Protein AF-A0AAJ0D6N4-F1 (afdb_monomer)

Radius of gyration: 21.71 Å; Cα contacts (8 Å, |Δi|>4): 325; chains: 1; bounding box: 49×40×76 Å

Solvent-accessible surface area (backbone atoms only — not comparable to full-atom values): 13843 Å² total; per-residue (Å²): 89,48,35,41,27,55,21,57,70,69,53,48,37,66,24,49,38,52,45,42,45,74,74,64,38,46,61,51,39,39,56,68,50,37,75,81,42,53,68,54,30,57,56,50,47,47,53,48,31,16,73,76,66,70,51,69,75,86,50,62,67,65,46,40,78,76,43,53,79,18,29,25,42,24,16,47,69,57,35,85,40,38,71,57,51,55,62,66,36,72,85,29,38,33,43,40,37,59,62,64,65,68,68,34,46,57,53,43,47,59,46,43,60,62,79,66,32,84,62,54,65,56,52,19,67,69,23,53,88,51,49,22,35,54,49,49,44,53,52,50,48,49,29,70,59,27,60,14,85,90,33,66,69,46,24,54,75,30,37,66,62,34,50,58,52,49,56,54,48,54,58,73,70,44,59,70,95,40,51,40,85,38,47,87,86,64,45,51,61,65,54,20,61,75,72,74,47,80,76,69,99,60,81,68,65,82,57,63,65,65,64,53,47,56,53,48,54,52,51,52,49,52,51,35,53,53,51,41,53,52,51,52,52,48,46,40,62,71,48,46,51,55,51,53,52,52,51,51,59,59,62,76,73,110

Mean predicted aligned error: 4.55 Å

InterPro domains:
  IPR027417 P-loop containing nucleoside triphosphate hydrolase [G3DSA:3.40.50.300] (1-240)
  IPR027417 P-loop containing nucleoside triphosphate hydrolase [SSF52540] (3-213)
  IPR040632 Sulfotransferase, S. mansonii-type [PF17784] (2-211)

Foldseek 3Di:
DAAEALAEPQLPQVLVLVLVVLLVWPPAAELCVCQVPVVLLVLLVQVLCVPPVVRDHDDLVSCCVNPVRGSYYTYPPRSVCLLVCCVSCVNHFYEYRDDDLVVSLVLVLLLLCLLLPPVQVVLCVLQVPHSVSSNVRSQSSLCSQQVCVSPSVSSSVRVSVSNVVSVVVNVVSHDPLRYDHDYLVVWQPSVCVSSVTDRDPDGSDDDPSRVVSVVVSVVSSVVSVVVSVVVVVVCCVPPVVVVVVVVVVVVVVD

Sequence (254 aa):
MEVICPGYSRTGTLTMQKALEILGYPNVYHFSSIYDNVRDADIWLDLIAAKFEGRGTLTESSFDALLGHCGAVTDMPCLSFAPELISYYPDAKVVLVERDVDKWYQSWSAFLDNAMSPGLPILAKLEPYYLGRIAAVGTKGTDLLVGSGKSVAAAKARSREAYLKHYALVRSVTPKERLLEFSLADGWGPLCEFLGKPVPDVPFPHENDTARNTKSFEELGKMAVKRILTRAAYAVAVIGIPTVAFYMTRHMRR

Secondary structure (DSSP, 8-state):
--EEE-PPTTSSHHHHHHHHHHTT-SS-B-TTHHHH-TTHHHHHHHHHHHHHHS-S---HHHHHHHHTT-SEEESTTGGGGHHHHHHH-TT-EEEEE---HHHHHHHHHHHHHHHT-THHHHHHHHSTTTHHHHHHHHHHHHHHHH--TT-HHHHHHHHHHHHHHHHHHHHHHS-GGGEEEE-GGG-HHHHHHHHT-PPPSSPPP---HHHHHHHHHHHHHHHHHHHHHHHHHHHIIIIIHHHHHHHHHHHTT-

pLDDT: mean 93.71, std 5.54, range [56.41, 98.88]

Nearest PDB structures (foldseek):
  6b52-assembly1_A  TM=7.796E-01  e=5.193E-12  Schistosoma haematobium
  6b4y-assembly1_A  TM=7.693E-01  e=1.667E-11  Schistosoma mansoni
  5byk-assembly1_A  TM=7.762E-01  e=2.260E-11  Schistosoma mansoni
  8e5q-assembly1_A  TM=7.810E-01  e=3.948E-11  Schistosoma mansoni
  5tiz-assembly1_A  TM=7.084E-01  e=1.294E-11  Schistosoma japonicum

Organism: NCBI:txid702011

Structure (mmCIF, N/CA/C/O backbone):
data_AF-A0AAJ0D6N4-F1
#
_entry.id   AF-A0AAJ0D6N4-F1
#
loop_
_atom_site.group_PDB
_atom_site.id
_atom_site.type_symbol
_atom_site.label_atom_id
_atom_site.label_alt_id
_atom_site.label_comp_id
_atom_site.label_asym_id
_atom_site.label_entity_id
_atom_site.label_seq_id
_atom_site.pdbx_PDB_ins_code
_atom_site.Cartn_x
_atom_site.Cartn_y
_atom_site.Cartn_z
_atom_site.occupancy
_atom_site.B_iso_or_equiv
_atom_site.auth_seq_id
_atom_site.auth_comp_id
_atom_site.auth_asym_id
_atom_site.auth_atom_id
_atom_site.pdbx_PDB_model_num
ATOM 1 N N . MET A 1 1 ? -16.150 3.702 -2.343 1.00 95.38 1 MET A N 1
ATOM 2 C CA . MET A 1 1 ? -15.252 3.246 -1.261 1.00 95.38 1 MET A CA 1
ATOM 3 C C . MET A 1 1 ? -16.037 3.122 0.036 1.00 95.38 1 MET A C 1
ATOM 5 O O . MET A 1 1 ? -16.719 4.072 0.390 1.00 95.38 1 MET A O 1
ATOM 9 N N . GLU A 1 2 ? -15.936 1.998 0.742 1.00 98.19 2 GLU A N 1
ATOM 10 C CA . GLU A 1 2 ? -16.605 1.760 2.034 1.00 98.19 2 GLU A CA 1
ATOM 11 C C . GLU A 1 2 ? -15.609 1.575 3.189 1.00 98.19 2 GLU A C 1
ATOM 13 O O . GLU A 1 2 ? -15.910 1.940 4.325 1.00 98.19 2 GLU A O 1
ATOM 18 N N . VAL A 1 3 ? -14.421 1.015 2.919 1.00 98.75 3 VAL A N 1
ATOM 19 C CA . VAL A 1 3 ? -13.398 0.758 3.946 1.00 98.75 3 VAL A CA 1
ATOM 20 C C . VAL A 1 3 ? -12.021 1.229 3.493 1.00 98.75 3 VAL A C 1
ATOM 22 O O . VAL A 1 3 ? -11.541 0.880 2.417 1.00 98.75 3 VAL A O 1
ATOM 25 N N . ILE A 1 4 ? -11.345 1.990 4.346 1.00 98.81 4 ILE A N 1
ATOM 26 C CA . ILE A 1 4 ? -9.959 2.412 4.147 1.00 98.81 4 ILE A CA 1
ATOM 27 C C . ILE A 1 4 ? -9.110 1.714 5.207 1.00 98.81 4 ILE A C 1
ATOM 29 O O . ILE A 1 4 ? -9.326 1.894 6.404 1.00 98.81 4 ILE A O 1
ATOM 33 N N . CYS A 1 5 ? -8.115 0.937 4.784 1.00 98.50 5 CYS A N 1
ATOM 34 C CA . CYS A 1 5 ? -7.138 0.322 5.679 1.00 98.50 5 CYS A CA 1
ATOM 35 C C . CYS A 1 5 ? -5.763 0.965 5.479 1.00 98.50 5 CYS A C 1
ATOM 37 O O . CYS A 1 5 ? -4.919 0.405 4.774 1.00 98.50 5 CYS A O 1
ATOM 39 N N . PRO A 1 6 ? -5.492 2.129 6.098 1.00 97.88 6 PRO A N 1
ATOM 40 C CA . PRO A 1 6 ? -4.244 2.854 5.907 1.00 97.88 6 PRO A CA 1
ATOM 41 C C . PRO A 1 6 ? -3.127 2.304 6.810 1.00 97.88 6 PRO A C 1
ATOM 43 O O . PRO A 1 6 ? -2.227 3.045 7.190 1.00 97.88 6 PRO A O 1
ATOM 46 N N . GLY A 1 7 ? -3.182 1.023 7.191 1.00 96.94 7 GLY A N 1
ATOM 47 C CA . GLY A 1 7 ? -2.083 0.360 7.889 1.00 96.94 7 GLY A CA 1
ATOM 48 C C . GLY A 1 7 ? -0.825 0.358 7.022 1.00 96.94 7 GLY A C 1
ATOM 49 O O . GLY A 1 7 ? -0.896 0.283 5.793 1.00 96.94 7 GLY A O 1
ATOM 50 N N . TYR A 1 8 ? 0.336 0.471 7.661 1.00 95.81 8 TYR A N 1
ATOM 51 C CA . TYR A 1 8 ? 1.606 0.481 6.939 1.00 95.81 8 TYR A CA 1
ATOM 52 C C . TYR A 1 8 ? 1.820 -0.847 6.199 1.00 95.81 8 TYR A C 1
ATOM 54 O O . TYR A 1 8 ? 1.441 -1.910 6.693 1.00 95.81 8 TYR A O 1
ATOM 62 N N . SER A 1 9 ? 2.511 -0.831 5.058 1.00 93.94 9 SER A N 1
ATOM 63 C CA . SER A 1 9 ? 2.983 -2.072 4.438 1.00 93.94 9 SER A CA 1
ATOM 64 C C . SER A 1 9 ? 3.681 -2.955 5.477 1.00 93.94 9 SER A C 1
ATOM 66 O O . SER A 1 9 ? 4.440 -2.461 6.317 1.00 93.94 9 SER A O 1
ATOM 68 N N . ARG A 1 10 ? 3.479 -4.275 5.395 1.00 94.38 10 ARG A N 1
ATOM 69 C CA . ARG A 1 10 ? 4.045 -5.274 6.332 1.00 94.38 10 ARG A CA 1
ATOM 70 C C . ARG A 1 10 ? 3.404 -5.307 7.725 1.00 94.38 10 ARG A C 1
ATOM 72 O O . ARG A 1 10 ? 3.955 -5.944 8.625 1.00 94.38 10 ARG A O 1
ATOM 79 N N . THR A 1 11 ? 2.227 -4.706 7.907 1.00 95.50 11 THR A N 1
ATOM 80 C CA . THR A 1 11 ? 1.345 -4.994 9.057 1.00 95.50 11 THR A CA 1
ATOM 81 C C . THR A 1 11 ? 0.285 -6.062 8.756 1.00 95.50 11 THR A C 1
ATOM 83 O O . THR A 1 11 ? -0.597 -6.299 9.572 1.00 95.50 11 THR A O 1
ATOM 86 N N . GLY A 1 12 ? 0.429 -6.768 7.624 1.00 95.19 12 GLY A N 1
ATOM 87 C CA . GLY A 1 12 ? -0.468 -7.821 7.135 1.00 95.19 12 GLY A CA 1
ATOM 88 C C . GLY A 1 12 ? -1.604 -7.282 6.268 1.00 95.19 12 GLY A C 1
ATOM 89 O O . GLY A 1 12 ? -2.765 -7.665 6.401 1.00 95.19 12 GLY A O 1
ATOM 90 N N . THR A 1 13 ? -1.244 -6.398 5.341 1.00 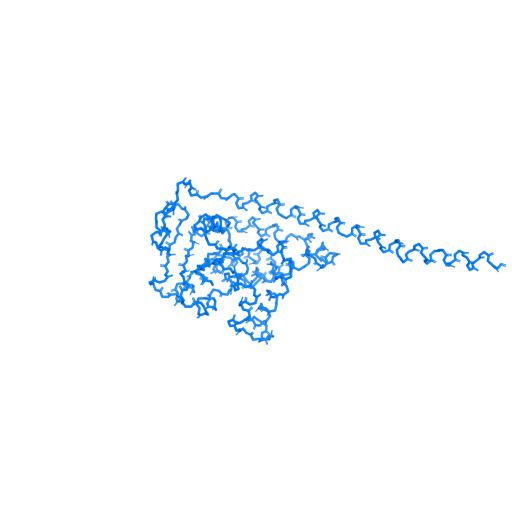96.19 13 THR A N 1
ATOM 91 C CA . THR A 1 13 ? -2.156 -5.767 4.381 1.00 96.19 13 THR A CA 1
ATOM 92 C C . THR A 1 13 ? -2.811 -6.780 3.444 1.00 96.19 13 THR A C 1
ATOM 94 O O . THR A 1 13 ? -3.993 -6.639 3.154 1.00 96.19 13 THR A O 1
ATOM 97 N N . LEU A 1 14 ? -2.108 -7.847 3.045 1.00 95.50 14 LEU A N 1
ATOM 98 C CA . LEU A 1 14 ? -2.690 -8.943 2.255 1.00 95.50 14 LEU A CA 1
ATOM 99 C C . LEU A 1 14 ? -3.701 -9.760 3.062 1.00 95.50 14 LEU A C 1
ATOM 101 O O . LEU A 1 14 ? -4.726 -10.178 2.530 1.00 95.50 14 LEU A O 1
ATOM 105 N N . THR A 1 15 ? -3.431 -9.967 4.355 1.00 97.19 15 THR A N 1
ATOM 106 C CA . THR A 1 15 ? -4.396 -10.610 5.256 1.00 97.19 15 THR A CA 1
ATOM 107 C C . THR A 1 15 ? -5.671 -9.772 5.342 1.00 97.19 15 THR A C 1
ATOM 109 O O . THR A 1 15 ? -6.765 -10.314 5.207 1.00 97.19 15 THR A O 1
ATOM 112 N N . MET A 1 16 ? -5.542 -8.448 5.477 1.00 98.12 16 MET A N 1
ATOM 113 C CA . MET A 1 16 ? -6.697 -7.546 5.457 1.00 98.12 16 MET A CA 1
ATOM 114 C C . MET A 1 16 ? -7.408 -7.506 4.113 1.00 98.12 16 MET A C 1
ATOM 116 O O . MET A 1 16 ? -8.636 -7.528 4.096 1.00 98.12 16 MET A O 1
ATOM 120 N N . GLN A 1 17 ? -6.666 -7.497 3.002 1.00 97.94 17 GLN A N 1
ATOM 121 C CA . GLN A 1 17 ? -7.253 -7.598 1.668 1.00 97.94 17 GLN A CA 1
ATOM 122 C C . GLN A 1 17 ? -8.153 -8.833 1.606 1.00 97.94 17 GLN A C 1
ATOM 124 O O . GLN A 1 17 ? -9.335 -8.730 1.279 1.00 97.94 17 GLN A O 1
ATOM 129 N N . LYS A 1 18 ? -7.622 -9.986 2.030 1.00 98.19 18 LYS A N 1
ATOM 130 C CA . LYS A 1 18 ? -8.366 -11.241 2.018 1.00 98.19 18 LYS A CA 1
ATOM 131 C C . LYS A 1 18 ? -9.566 -11.233 2.963 1.00 98.19 18 LYS A C 1
ATOM 133 O O . LYS A 1 18 ? -10.620 -11.758 2.614 1.00 98.19 18 LYS A O 1
ATOM 138 N N . ALA A 1 19 ? -9.419 -10.646 4.148 1.00 98.56 19 ALA A N 1
ATOM 139 C CA . ALA A 1 19 ? -10.503 -10.553 5.118 1.00 98.56 19 ALA A CA 1
ATOM 140 C C . ALA A 1 19 ? -11.677 -9.739 4.557 1.00 98.56 19 ALA A C 1
ATOM 142 O O . ALA A 1 19 ? -12.825 -10.167 4.639 1.00 98.56 19 ALA A O 1
ATOM 143 N N . LEU A 1 20 ? -11.392 -8.602 3.922 1.00 98.69 20 LEU A N 1
ATOM 144 C CA . LEU A 1 20 ? -12.409 -7.737 3.325 1.00 98.69 20 LEU A CA 1
ATOM 145 C C . LEU A 1 20 ? -13.075 -8.379 2.099 1.00 98.69 20 LEU A C 1
ATOM 147 O O . LEU A 1 20 ? -14.288 -8.258 1.939 1.00 98.69 20 LEU A O 1
ATOM 151 N N . GLU A 1 21 ? -12.328 -9.127 1.283 1.00 98.50 21 GLU A N 1
ATOM 152 C CA . GLU A 1 21 ? -12.910 -9.944 0.208 1.00 98.50 21 GLU A CA 1
ATOM 153 C C . GLU A 1 21 ? -13.910 -10.974 0.758 1.00 98.50 21 GLU A C 1
ATOM 155 O O . GLU A 1 21 ? -15.002 -11.125 0.214 1.00 98.50 21 GLU A O 1
ATOM 160 N N . ILE A 1 22 ? -13.567 -11.664 1.854 1.00 98.69 22 ILE A N 1
ATOM 161 C CA . ILE A 1 22 ? -14.456 -12.641 2.511 1.00 98.69 22 ILE A CA 1
ATOM 162 C C . ILE A 1 22 ? -15.723 -11.960 3.052 1.00 98.69 22 ILE A C 1
ATOM 164 O O . ILE A 1 22 ? -16.808 -12.530 2.958 1.00 98.69 22 ILE A O 1
ATOM 168 N N . LEU A 1 23 ? -15.616 -10.728 3.560 1.00 98.62 23 LEU A N 1
ATOM 169 C CA . LEU A 1 23 ? -16.765 -9.918 3.998 1.00 98.62 23 LEU A CA 1
ATOM 170 C C . LEU A 1 23 ? -17.600 -9.343 2.836 1.00 98.62 23 LEU A C 1
ATOM 172 O O . LEU A 1 23 ? -18.582 -8.627 3.067 1.00 98.62 23 LEU A O 1
ATOM 176 N N . GLY A 1 24 ? -17.230 -9.662 1.593 1.00 98.19 24 GLY A N 1
ATOM 177 C CA . GLY A 1 24 ? -17.981 -9.324 0.390 1.00 98.19 24 GLY A CA 1
ATOM 178 C C . GLY A 1 24 ? -17.736 -7.911 -0.131 1.00 98.19 24 GLY A C 1
ATOM 179 O O . GLY A 1 24 ? -18.554 -7.419 -0.907 1.00 98.19 24 GLY A O 1
ATOM 180 N N . TYR A 1 25 ? -16.652 -7.242 0.276 1.00 98.38 25 TYR A N 1
ATOM 181 C CA . TYR A 1 25 ? -16.284 -5.962 -0.331 1.00 98.38 25 TYR A CA 1
ATOM 182 C C . TYR A 1 25 ? -15.774 -6.188 -1.763 1.00 98.38 25 TYR A C 1
ATOM 184 O O . TYR A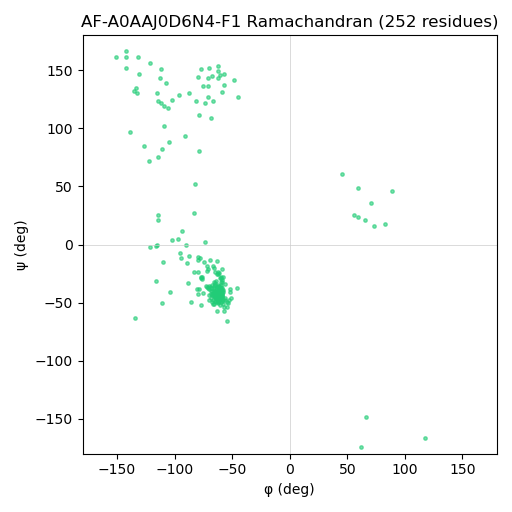 1 25 ? -14.864 -6.998 -1.967 1.00 98.38 25 TYR A O 1
ATOM 192 N N . PRO A 1 26 ? -16.329 -5.492 -2.771 1.00 96.62 26 PRO A N 1
ATOM 193 C CA . PRO A 1 26 ? -15.894 -5.658 -4.151 1.00 96.62 26 PRO A CA 1
ATOM 194 C C . PRO A 1 26 ? -14.500 -5.059 -4.357 1.00 96.62 26 PRO A C 1
ATOM 196 O O . PRO A 1 26 ? -14.196 -4.001 -3.812 1.00 96.62 26 PRO A O 1
ATOM 199 N N . ASN A 1 27 ? -13.678 -5.702 -5.190 1.00 96.06 27 ASN A N 1
ATOM 200 C CA . ASN A 1 27 ? -12.401 -5.171 -5.687 1.00 96.06 27 ASN A CA 1
ATOM 201 C C . ASN A 1 27 ? -11.532 -4.528 -4.587 1.00 96.06 27 ASN A C 1
ATOM 203 O O . ASN A 1 27 ? -11.246 -3.334 -4.634 1.00 96.06 27 ASN A O 1
ATOM 207 N N . VAL A 1 28 ? -11.145 -5.298 -3.565 1.00 98.06 28 VAL A N 1
ATOM 208 C CA . VAL A 1 28 ? -10.293 -4.772 -2.490 1.00 98.06 28 VAL A CA 1
ATOM 209 C C . VAL A 1 28 ? -8.902 -4.469 -3.042 1.00 98.06 28 VAL A C 1
ATOM 211 O O . VAL A 1 28 ? -8.128 -5.377 -3.361 1.00 98.06 28 VAL A O 1
ATOM 214 N N . TYR A 1 29 ? -8.588 -3.182 -3.164 1.00 98.38 29 TYR A N 1
ATOM 215 C CA . TYR A 1 29 ? -7.359 -2.715 -3.789 1.00 98.38 29 TYR A CA 1
ATOM 216 C C . TYR A 1 29 ? -6.159 -2.918 -2.853 1.00 98.38 29 TYR A C 1
ATOM 218 O O . TYR A 1 29 ? -6.221 -2.627 -1.654 1.00 98.38 29 TYR A O 1
ATOM 226 N N . HIS A 1 30 ? -5.053 -3.401 -3.407 1.00 97.44 30 HIS A N 1
ATOM 227 C CA . HIS A 1 30 ? -3.769 -3.616 -2.732 1.00 97.44 30 HIS A CA 1
ATOM 228 C C . HIS A 1 30 ? -2.634 -3.254 -3.705 1.00 97.44 30 HIS A C 1
ATOM 230 O O . HIS A 1 30 ? -2.864 -3.171 -4.913 1.00 97.44 30 HIS A O 1
ATOM 236 N N . PHE A 1 31 ? -1.386 -3.100 -3.245 1.00 95.81 31 PHE A N 1
ATOM 237 C CA . PHE A 1 31 ? -0.251 -2.828 -4.146 1.00 95.81 31 PHE A CA 1
ATOM 238 C C . PHE A 1 31 ? -0.164 -3.833 -5.307 1.00 95.81 31 PHE A C 1
ATOM 240 O O . PHE A 1 31 ? 0.136 -3.479 -6.447 1.00 95.81 31 PHE A O 1
ATOM 247 N N . SER A 1 32 ? -0.464 -5.101 -5.021 1.00 93.69 32 SER A N 1
ATOM 248 C CA . SER A 1 32 ? -0.452 -6.185 -6.005 1.00 93.69 32 SER A CA 1
ATOM 249 C C . SER A 1 32 ? -1.530 -6.065 -7.084 1.00 93.69 32 SER A C 1
ATOM 251 O O . SER A 1 32 ? -1.356 -6.669 -8.136 1.00 93.69 32 SER A O 1
ATOM 253 N N . SER A 1 33 ? -2.591 -5.273 -6.889 1.00 95.62 33 SER A N 1
ATOM 254 C CA . SER A 1 33 ? -3.610 -5.015 -7.922 1.00 95.62 33 SER A CA 1
ATOM 255 C C . SER A 1 33 ? -3.006 -4.365 -9.177 1.00 95.62 33 SER A C 1
ATOM 257 O O . SER A 1 33 ? -3.454 -4.622 -10.292 1.00 95.62 33 SER A O 1
ATOM 259 N N . ILE A 1 34 ? -1.903 -3.618 -9.023 1.00 96.25 34 ILE A N 1
ATOM 260 C CA . ILE A 1 34 ? -1.145 -3.025 -10.141 1.00 96.25 34 ILE A CA 1
ATOM 261 C C . ILE A 1 34 ? -0.577 -4.114 -11.070 1.00 96.25 34 ILE A C 1
ATOM 263 O O . ILE A 1 34 ? -0.320 -3.861 -12.246 1.00 96.25 34 ILE A O 1
ATOM 267 N N . TYR A 1 35 ? -0.351 -5.333 -10.572 1.00 94.00 35 TYR A N 1
ATOM 268 C CA . TYR A 1 35 ? 0.179 -6.423 -11.397 1.00 94.00 35 TYR A CA 1
ATOM 269 C C . TYR A 1 35 ? -0.867 -6.888 -12.418 1.00 94.00 35 TYR A C 1
ATOM 271 O O . TYR A 1 35 ? -0.524 -7.179 -13.563 1.00 94.00 35 TYR A O 1
ATOM 279 N N . ASP A 1 36 ? -2.141 -6.882 -12.028 1.00 92.19 36 ASP A N 1
ATOM 280 C CA . ASP A 1 36 ? -3.250 -7.281 -12.892 1.00 92.19 36 ASP A CA 1
ATOM 281 C C . ASP A 1 36 ? -3.620 -6.164 -13.877 1.00 92.19 36 ASP A C 1
ATOM 283 O O . ASP A 1 36 ? -3.859 -6.426 -15.059 1.00 92.19 36 ASP A O 1
ATOM 287 N N . ASN A 1 37 ? -3.583 -4.904 -13.428 1.00 94.50 37 ASN A N 1
ATOM 288 C CA . ASN A 1 37 ? -3.810 -3.736 -14.273 1.00 94.50 37 ASN A CA 1
ATOM 289 C C . ASN A 1 37 ? -2.670 -2.715 -14.164 1.00 94.50 37 ASN A C 1
ATOM 291 O O . ASN A 1 37 ? -2.745 -1.709 -13.463 1.00 94.50 37 ASN A O 1
ATOM 295 N N . VAL A 1 38 ? -1.609 -2.923 -14.944 1.00 95.38 38 VAL A N 1
ATOM 296 C CA . VAL A 1 38 ? -0.405 -2.076 -14.866 1.00 95.38 38 VAL A CA 1
ATOM 297 C C . VAL A 1 38 ? -0.628 -0.608 -15.238 1.00 95.38 38 VAL A C 1
ATOM 299 O O . VAL A 1 38 ? 0.229 0.227 -14.960 1.00 95.38 38 VAL A O 1
ATOM 302 N N . ARG A 1 39 ? -1.757 -0.266 -15.870 1.00 94.81 39 ARG A N 1
ATOM 303 C CA . ARG A 1 39 ? -2.104 1.131 -16.177 1.00 94.81 39 ARG A CA 1
ATOM 304 C C . ARG A 1 39 ? -2.473 1.925 -14.929 1.00 94.81 39 ARG A C 1
ATOM 306 O O . ARG A 1 39 ? -2.307 3.141 -14.939 1.00 94.81 39 ARG A O 1
ATOM 313 N N . ASP A 1 40 ? -2.855 1.251 -13.848 1.00 96.44 40 ASP A N 1
ATOM 314 C CA . ASP A 1 40 ? -3.050 1.883 -12.543 1.00 96.44 40 ASP A CA 1
ATOM 315 C C . ASP A 1 40 ? -1.765 2.557 -12.062 1.00 96.44 40 ASP A C 1
ATOM 317 O O . ASP A 1 40 ? -1.811 3.590 -11.400 1.00 96.44 40 ASP A O 1
ATOM 321 N N . ALA A 1 41 ? -0.601 2.024 -12.451 1.00 97.25 41 ALA A N 1
ATOM 322 C CA . ALA A 1 41 ? 0.676 2.645 -12.137 1.00 97.25 41 ALA A CA 1
ATOM 323 C C . ALA A 1 41 ? 0.811 4.046 -12.743 1.00 97.25 41 ALA A C 1
ATOM 325 O O . ALA A 1 41 ? 1.369 4.921 -12.091 1.00 97.25 41 ALA A O 1
ATOM 326 N N . ASP A 1 42 ? 0.301 4.274 -13.957 1.00 95.38 42 ASP A N 1
ATOM 327 C CA . ASP A 1 42 ? 0.382 5.586 -14.604 1.00 95.38 42 ASP A CA 1
ATOM 328 C C . ASP A 1 42 ? -0.446 6.613 -13.801 1.00 95.38 42 ASP A C 1
ATOM 330 O O . ASP A 1 42 ? 0.060 7.680 -13.458 1.00 95.38 42 ASP A O 1
ATOM 334 N N . ILE A 1 43 ? -1.660 6.239 -13.374 1.00 95.31 43 ILE A N 1
ATOM 335 C CA . ILE A 1 43 ? -2.527 7.099 -12.548 1.00 95.31 43 ILE A CA 1
ATOM 336 C C . ILE A 1 43 ? -1.908 7.332 -11.163 1.00 95.31 43 ILE A C 1
ATOM 338 O O . ILE A 1 43 ? -1.875 8.462 -10.678 1.00 95.31 43 ILE A O 1
ATOM 342 N N . TRP A 1 44 ? -1.349 6.297 -10.529 1.00 96.94 44 TRP A N 1
ATOM 343 C CA . TRP A 1 44 ? -0.645 6.452 -9.254 1.00 96.94 44 TRP A CA 1
ATOM 344 C C . TRP A 1 44 ? 0.548 7.401 -9.349 1.00 96.94 44 TRP A C 1
ATOM 346 O O . TRP A 1 44 ? 0.785 8.178 -8.423 1.00 96.94 44 TRP A O 1
ATOM 356 N N . LEU A 1 45 ? 1.307 7.351 -10.444 1.00 95.44 45 LEU A N 1
ATOM 357 C CA . LEU A 1 45 ? 2.436 8.253 -10.669 1.00 95.44 45 LEU A CA 1
ATOM 358 C C . LEU A 1 45 ? 1.979 9.705 -10.841 1.00 95.44 45 LEU A C 1
ATOM 360 O O . LEU A 1 45 ? 2.646 10.596 -10.311 1.00 95.44 45 LEU A O 1
ATOM 364 N N . ASP A 1 46 ? 0.844 9.938 -11.502 1.00 95.19 46 ASP A N 1
ATOM 365 C CA . ASP A 1 46 ? 0.236 11.267 -11.620 1.00 95.19 46 ASP A CA 1
ATOM 366 C C . ASP A 1 46 ? -0.275 11.778 -10.265 1.00 95.19 46 ASP A C 1
ATOM 368 O O . ASP A 1 46 ? 0.010 12.916 -9.892 1.00 95.19 46 ASP A O 1
ATOM 372 N N . LEU A 1 47 ? -0.936 10.931 -9.468 1.00 95.56 47 LEU A N 1
ATOM 373 C CA . LEU A 1 47 ? -1.369 11.269 -8.103 1.00 95.56 47 LEU A CA 1
ATOM 374 C C . LEU A 1 47 ? -0.176 11.604 -7.195 1.00 95.56 47 LEU A C 1
ATOM 376 O O . LEU A 1 47 ? -0.208 12.578 -6.440 1.00 95.56 47 LEU A O 1
ATOM 380 N N . ILE A 1 48 ? 0.904 10.824 -7.284 1.00 94.50 48 ILE A N 1
ATOM 381 C CA . ILE A 1 48 ? 2.153 11.092 -6.562 1.00 94.50 48 ILE A CA 1
ATOM 382 C C . ILE A 1 48 ? 2.743 12.441 -6.993 1.00 94.50 48 ILE A C 1
ATOM 3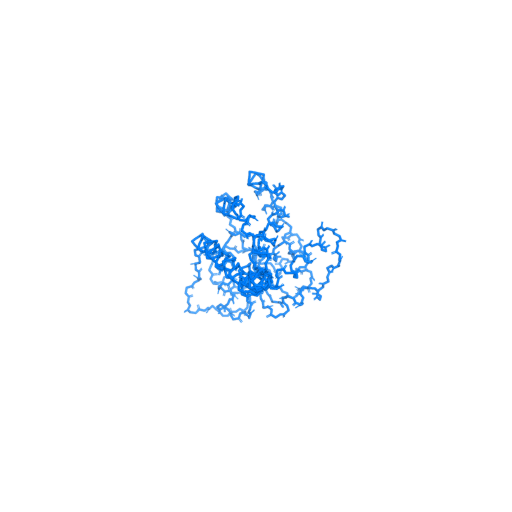84 O O . ILE A 1 48 ? 3.142 13.236 -6.140 1.00 94.50 48 ILE A O 1
ATOM 388 N N . ALA A 1 49 ? 2.791 12.716 -8.296 1.00 93.81 49 ALA A N 1
ATOM 389 C CA . ALA A 1 49 ? 3.311 13.974 -8.820 1.00 93.81 49 ALA A CA 1
ATOM 390 C C . ALA A 1 49 ? 2.459 15.178 -8.379 1.00 93.81 49 ALA A C 1
ATOM 392 O O . ALA A 1 49 ? 3.010 16.207 -7.980 1.00 93.81 49 ALA A O 1
ATOM 393 N N . ALA A 1 50 ? 1.133 15.037 -8.369 1.00 93.94 50 ALA A N 1
ATOM 394 C CA . ALA A 1 50 ? 0.220 16.070 -7.897 1.00 93.94 50 ALA A CA 1
ATOM 395 C C . ALA A 1 50 ? 0.431 16.374 -6.408 1.00 93.94 50 ALA A C 1
ATOM 397 O O . ALA A 1 50 ? 0.570 17.538 -6.038 1.00 93.94 50 ALA A O 1
ATOM 398 N N . LYS A 1 51 ? 0.524 15.339 -5.562 1.00 91.69 51 LYS A N 1
ATOM 399 C CA . LYS A 1 51 ? 0.677 15.505 -4.110 1.00 91.69 51 LYS A CA 1
ATOM 400 C C . LYS A 1 51 ? 2.038 16.054 -3.696 1.00 91.69 51 LYS A C 1
ATOM 402 O O . LYS A 1 51 ? 2.115 16.947 -2.858 1.00 91.69 51 LYS A O 1
ATOM 407 N N . PHE A 1 52 ? 3.109 15.478 -4.231 1.00 89.00 52 PHE A N 1
ATOM 408 C CA . PHE A 1 52 ? 4.452 15.648 -3.669 1.00 89.00 52 PHE A CA 1
ATOM 409 C C . PHE A 1 52 ? 5.384 16.491 -4.537 1.00 89.00 52 PHE A C 1
ATOM 411 O O . PHE A 1 52 ? 6.421 16.939 -4.056 1.00 89.00 52 PHE A O 1
ATOM 418 N N . GLU A 1 53 ? 5.035 16.718 -5.803 1.00 89.81 53 GLU A N 1
ATOM 419 C CA . GLU A 1 53 ? 5.858 17.490 -6.742 1.00 89.81 53 GLU A CA 1
ATOM 420 C C . GLU A 1 53 ? 5.155 18.775 -7.212 1.00 89.81 53 GLU A C 1
ATOM 422 O O . GLU A 1 53 ? 5.726 19.528 -7.998 1.00 89.81 53 GLU A O 1
ATOM 427 N N . GLY A 1 54 ? 3.917 19.028 -6.762 1.00 88.38 54 GLY A N 1
ATOM 428 C CA . GLY A 1 54 ? 3.111 20.174 -7.193 1.00 88.38 54 GLY A CA 1
ATOM 429 C C . GLY A 1 54 ? 2.726 20.129 -8.677 1.00 88.38 54 GLY A C 1
ATOM 430 O O . GLY A 1 54 ? 2.433 21.166 -9.271 1.00 88.38 54 GLY A O 1
ATOM 431 N N . ARG A 1 55 ? 2.762 18.943 -9.302 1.00 90.75 55 ARG A N 1
ATOM 432 C CA . ARG A 1 55 ? 2.458 18.750 -10.727 1.00 90.75 55 ARG A CA 1
ATOM 433 C C . ARG A 1 55 ? 1.084 18.112 -10.896 1.00 90.75 55 ARG A C 1
ATOM 435 O O . ARG A 1 55 ? 0.973 16.895 -10.976 1.00 90.75 55 ARG A O 1
ATOM 442 N N . GLY A 1 56 ? 0.054 18.950 -10.970 1.00 89.31 56 GLY A N 1
ATOM 443 C CA . GLY A 1 56 ? -1.342 18.533 -11.122 1.00 89.31 56 GLY A CA 1
ATOM 444 C C . GLY A 1 56 ? -2.200 18.943 -9.928 1.00 89.31 56 GLY A C 1
ATOM 445 O O . GLY A 1 56 ? -1.796 19.769 -9.112 1.00 89.31 56 GLY A O 1
ATOM 446 N N . THR A 1 57 ? -3.398 18.375 -9.831 1.00 88.38 57 THR A N 1
ATOM 447 C CA . THR A 1 57 ? -4.341 18.652 -8.742 1.00 88.38 57 THR A CA 1
ATOM 448 C C . THR A 1 57 ? -4.922 17.342 -8.240 1.00 88.38 57 THR A C 1
ATOM 450 O O . THR A 1 57 ? -5.358 16.515 -9.038 1.00 88.38 57 THR A O 1
ATOM 453 N N . LEU A 1 58 ? -4.922 17.157 -6.920 1.00 90.50 58 LEU A N 1
ATOM 454 C CA . LEU A 1 58 ? -5.648 16.063 -6.288 1.00 90.50 58 LEU A CA 1
ATOM 455 C C . LEU A 1 58 ? -7.107 16.469 -6.144 1.00 90.50 58 LEU A C 1
ATOM 457 O O . LEU A 1 58 ? -7.420 17.493 -5.540 1.00 90.50 58 LEU A O 1
ATOM 461 N N . THR A 1 59 ? -7.987 15.656 -6.707 1.00 92.00 59 THR A N 1
ATOM 462 C CA . THR A 1 59 ? -9.431 15.781 -6.532 1.00 92.00 59 THR A CA 1
ATOM 463 C C . THR A 1 59 ? -9.999 14.416 -6.182 1.00 92.00 59 THR A C 1
ATOM 465 O O . THR A 1 59 ? -9.373 13.396 -6.474 1.00 92.00 59 THR A O 1
ATOM 468 N N . GLU A 1 60 ? -11.203 14.385 -5.619 1.00 92.06 60 GLU A N 1
ATOM 469 C CA . GLU A 1 60 ? -11.970 13.149 -5.438 1.00 92.06 60 GLU A CA 1
ATOM 470 C C . GLU A 1 60 ? -12.066 12.357 -6.754 1.00 92.06 60 GLU A C 1
ATOM 472 O O . GLU A 1 60 ? -11.697 11.186 -6.797 1.00 92.06 60 GLU A O 1
ATOM 477 N N . SER A 1 61 ? -12.374 13.039 -7.866 1.00 92.31 61 SER A N 1
ATOM 478 C CA . SER A 1 61 ? -12.469 12.420 -9.196 1.00 92.31 61 SER A CA 1
ATOM 479 C C . SER A 1 61 ? -11.170 11.756 -9.676 1.00 92.31 61 SER A C 1
ATOM 481 O O . SE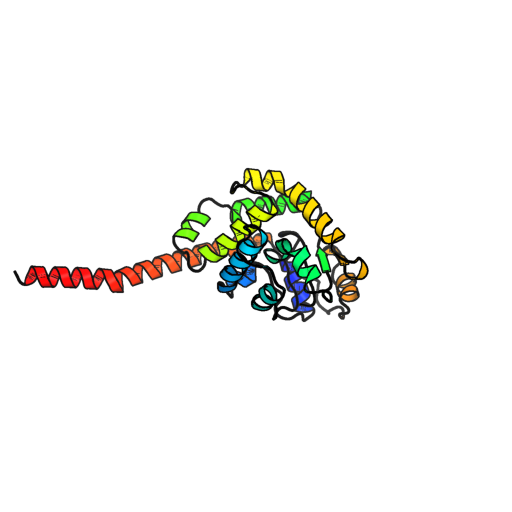R A 1 61 ? -11.206 10.775 -10.420 1.00 92.31 61 SER A O 1
ATOM 483 N N . SER A 1 62 ? -10.010 12.252 -9.222 1.00 90.81 62 SER A N 1
ATOM 484 C CA . SER A 1 62 ? -8.708 11.641 -9.510 1.00 90.81 62 SER A CA 1
ATOM 485 C C . SER A 1 62 ? -8.592 10.260 -8.861 1.00 90.81 62 SER A C 1
ATOM 487 O O . SER A 1 62 ? -7.998 9.355 -9.444 1.00 90.81 62 SER A O 1
ATOM 489 N N . PHE A 1 63 ? -9.171 10.094 -7.668 1.00 95.00 63 PHE A N 1
ATOM 490 C CA . PHE A 1 63 ? -9.243 8.809 -6.984 1.00 95.00 63 PHE A CA 1
ATOM 491 C C . PHE A 1 63 ? -10.379 7.944 -7.520 1.00 95.00 63 PHE A C 1
ATOM 493 O O . PHE A 1 63 ? -10.152 6.754 -7.682 1.00 95.00 63 PHE A O 1
ATOM 500 N N . ASP A 1 64 ? -11.544 8.493 -7.867 1.00 94.00 64 ASP A N 1
ATOM 501 C CA . ASP A 1 64 ? -12.649 7.708 -8.440 1.00 94.00 64 ASP A CA 1
ATOM 502 C C . ASP A 1 64 ? -12.267 7.023 -9.754 1.00 94.00 64 ASP A C 1
ATOM 504 O O . ASP A 1 64 ? -12.628 5.867 -9.983 1.00 94.00 64 ASP A O 1
ATOM 508 N N . ALA A 1 65 ? -11.476 7.694 -10.596 1.00 91.81 65 ALA A N 1
ATOM 509 C CA . ALA A 1 65 ? -10.975 7.119 -11.844 1.00 91.81 65 ALA A CA 1
ATOM 510 C C . ALA A 1 65 ? -10.166 5.825 -11.630 1.00 91.81 65 ALA A C 1
ATOM 512 O O . ALA A 1 65 ? -10.121 4.973 -12.516 1.00 91.81 65 ALA A O 1
ATOM 513 N N . LEU A 1 66 ? -9.538 5.681 -10.460 1.00 94.88 66 LEU A N 1
ATOM 514 C CA . LEU A 1 66 ? -8.683 4.552 -10.106 1.00 94.88 66 LEU A CA 1
ATOM 515 C C . LEU A 1 66 ? -9.364 3.565 -9.150 1.00 94.88 66 LEU A C 1
ATOM 517 O O . LEU A 1 66 ? -9.235 2.357 -9.298 1.00 94.88 66 LEU A O 1
ATOM 521 N N . LEU A 1 67 ? -10.094 4.083 -8.169 1.00 96.94 67 LEU A N 1
ATOM 522 C CA . LEU A 1 67 ? -10.590 3.371 -6.996 1.00 96.94 67 LEU A CA 1
ATOM 523 C C . LEU A 1 67 ? -12.115 3.417 -6.868 1.00 96.94 67 LEU A C 1
ATOM 525 O O . LEU A 1 67 ? -12.659 2.801 -5.956 1.00 96.94 67 LEU A O 1
ATOM 529 N N . GLY A 1 68 ? -12.831 4.108 -7.760 1.00 93.94 68 GLY A N 1
ATOM 530 C CA . GLY A 1 68 ? -14.287 4.281 -7.662 1.00 93.94 68 GLY A CA 1
ATOM 531 C C . GLY A 1 68 ? -15.064 2.963 -7.742 1.00 93.94 68 GLY A C 1
ATOM 532 O O . GLY A 1 68 ? -16.161 2.845 -7.207 1.00 93.94 68 GLY A O 1
ATOM 533 N N . HIS A 1 69 ? -14.462 1.935 -8.345 1.00 94.75 69 HIS A N 1
ATOM 534 C CA . HIS A 1 69 ? -15.000 0.575 -8.409 1.00 94.75 69 HIS A CA 1
ATOM 535 C C . HIS A 1 69 ? -14.564 -0.321 -7.230 1.00 94.75 69 HIS A C 1
ATOM 537 O O . HIS A 1 69 ? -14.938 -1.495 -7.184 1.00 94.75 69 HIS A O 1
ATOM 543 N N . CYS A 1 70 ? -13.764 0.205 -6.297 1.00 98.06 70 CYS A N 1
ATOM 544 C CA . CYS A 1 70 ? -13.251 -0.503 -5.128 1.00 98.06 70 CYS A CA 1
ATOM 545 C C . CYS A 1 70 ? -14.130 -0.240 -3.897 1.00 98.06 70 CYS A C 1
ATOM 547 O O . CYS A 1 70 ? -14.414 0.902 -3.518 1.00 98.06 70 CYS A O 1
ATOM 549 N N . GLY A 1 71 ? -14.539 -1.321 -3.237 1.00 98.19 71 GLY A N 1
ATOM 550 C CA . GLY A 1 71 ? -15.221 -1.290 -1.947 1.00 98.19 71 GLY A CA 1
ATOM 551 C C . GLY A 1 71 ? -14.256 -1.024 -0.797 1.00 98.19 71 GLY A C 1
ATOM 552 O O . GLY A 1 71 ? -14.642 -0.407 0.194 1.00 98.19 71 GLY A O 1
ATOM 553 N N . ALA A 1 72 ? -12.989 -1.421 -0.935 1.00 98.62 72 ALA A N 1
ATOM 554 C CA . ALA A 1 72 ? -11.982 -1.154 0.079 1.00 98.62 72 ALA A CA 1
ATOM 555 C C . ALA A 1 72 ? -10.562 -1.014 -0.481 1.00 98.62 72 ALA A C 1
ATOM 557 O O . ALA A 1 72 ? -10.271 -1.477 -1.584 1.00 98.62 72 ALA A O 1
ATOM 558 N N . VAL A 1 73 ? -9.673 -0.400 0.303 1.00 98.62 73 VAL A N 1
ATOM 559 C CA . VAL A 1 73 ? -8.249 -0.212 -0.026 1.00 98.62 73 VAL A CA 1
ATOM 560 C C . VAL A 1 73 ? -7.339 -0.636 1.116 1.00 98.62 73 VAL A C 1
ATOM 562 O O . VAL A 1 73 ? -7.655 -0.438 2.288 1.00 98.62 73 VAL A O 1
ATOM 565 N N . THR A 1 74 ? -6.173 -1.161 0.761 1.00 98.06 74 THR A N 1
ATOM 566 C CA . THR A 1 74 ? -5.102 -1.585 1.666 1.00 98.06 74 THR A CA 1
ATOM 567 C C . THR A 1 74 ? -3.739 -1.235 1.058 1.00 98.06 74 THR A C 1
ATOM 569 O O . THR A 1 74 ? -3.622 -1.060 -0.155 1.00 98.06 74 THR A O 1
ATOM 572 N N . ASP A 1 75 ? -2.698 -1.205 1.894 1.00 96.12 75 ASP A N 1
ATOM 573 C CA . ASP A 1 75 ? -1.293 -1.087 1.475 1.00 96.12 75 ASP A CA 1
ATOM 574 C C . ASP A 1 75 ? -0.937 0.214 0.723 1.00 96.12 75 ASP A C 1
ATOM 576 O O . ASP A 1 75 ? -1.706 1.178 0.627 1.00 96.12 75 ASP A O 1
ATOM 580 N N . MET A 1 76 ? 0.301 0.283 0.236 1.00 93.88 76 MET A N 1
ATOM 581 C CA . MET A 1 76 ? 0.732 1.305 -0.704 1.00 93.88 76 MET A CA 1
ATOM 582 C C . MET A 1 76 ? 0.073 1.086 -2.075 1.00 93.88 76 MET A C 1
ATOM 584 O O . MET A 1 76 ? -0.156 -0.052 -2.472 1.00 93.88 76 MET A O 1
ATOM 588 N N . PRO A 1 77 ? -0.139 2.149 -2.868 1.00 94.75 77 PRO A N 1
ATOM 589 C CA . PRO A 1 77 ? 0.130 3.552 -2.540 1.00 94.75 77 PRO A CA 1
ATOM 590 C C . PRO A 1 77 ? -0.942 4.219 -1.670 1.00 94.75 77 PRO A C 1
ATOM 592 O O . PRO A 1 77 ? -0.693 5.309 -1.164 1.00 94.75 77 PRO A O 1
ATOM 595 N N . CYS A 1 78 ? -2.101 3.583 -1.466 1.00 96.25 78 CYS A N 1
ATOM 596 C CA . CYS A 1 78 ? -3.257 4.163 -0.776 1.00 96.25 78 CYS A CA 1
ATOM 597 C C . CYS A 1 78 ? -2.916 4.751 0.602 1.00 96.25 78 CYS A C 1
ATOM 599 O O . CYS A 1 78 ? -3.363 5.853 0.915 1.00 96.25 78 CYS A O 1
ATOM 601 N N . LEU A 1 79 ? -2.073 4.083 1.401 1.00 95.69 79 LEU A N 1
ATOM 602 C CA . LEU A 1 79 ? -1.684 4.584 2.727 1.00 95.69 79 LEU A CA 1
ATOM 603 C C . LEU A 1 79 ? -0.982 5.956 2.676 1.00 95.69 79 LEU A C 1
ATOM 605 O O . LEU A 1 79 ? -1.188 6.787 3.557 1.00 95.69 79 LEU A O 1
ATOM 609 N N .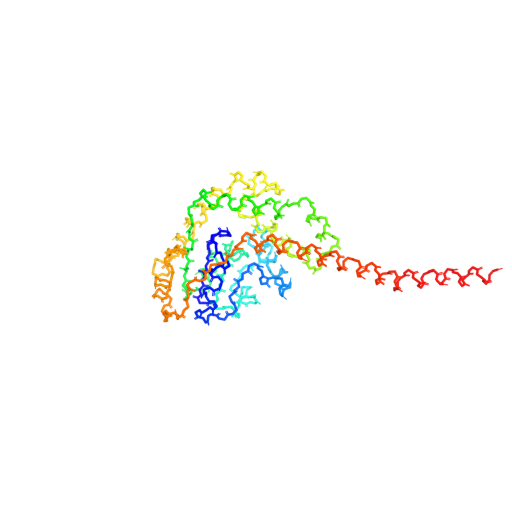 SER A 1 80 ? -0.228 6.246 1.610 1.00 95.00 80 SER A N 1
ATOM 610 C CA . SER A 1 80 ? 0.436 7.544 1.411 1.00 95.00 80 SER A CA 1
ATOM 611 C C . SER A 1 80 ? -0.552 8.682 1.139 1.00 95.00 80 SER A C 1
ATOM 613 O O . SER A 1 80 ? -0.173 9.852 1.198 1.00 95.00 80 SER A O 1
ATOM 615 N N . PHE A 1 81 ? -1.811 8.351 0.848 1.00 96.62 81 PHE A N 1
ATOM 616 C CA . PHE A 1 81 ? -2.918 9.275 0.608 1.00 96.62 81 PHE A CA 1
ATOM 617 C C . PHE A 1 81 ? -4.002 9.164 1.686 1.00 96.62 81 PHE A C 1
ATOM 619 O O . PHE A 1 81 ? -5.142 9.547 1.448 1.00 96.62 81 PHE A O 1
ATOM 626 N N . ALA A 1 82 ? -3.680 8.627 2.871 1.00 96.88 82 ALA A N 1
ATOM 627 C CA . ALA A 1 82 ? -4.672 8.430 3.923 1.00 96.88 82 ALA A CA 1
ATOM 628 C C . ALA A 1 82 ? -5.463 9.713 4.263 1.00 96.88 82 ALA A C 1
ATOM 630 O O . ALA A 1 82 ? -6.688 9.625 4.261 1.00 96.88 82 ALA A O 1
ATOM 631 N N . PRO A 1 83 ? -4.850 10.900 4.470 1.00 97.06 83 PRO A N 1
ATOM 632 C CA . PRO A 1 83 ? -5.616 12.120 4.737 1.00 97.06 83 PRO A CA 1
ATOM 633 C C . PRO A 1 83 ? -6.607 12.471 3.620 1.00 97.06 83 PRO A C 1
ATOM 635 O O . PRO A 1 83 ? -7.753 12.815 3.899 1.00 97.06 83 PRO A O 1
ATOM 638 N N . GLU A 1 84 ? -6.190 12.349 2.359 1.00 97.12 84 GLU A N 1
ATOM 639 C CA . GLU A 1 84 ? -7.033 12.645 1.200 1.00 97.12 84 GLU A CA 1
ATOM 640 C C . GLU A 1 84 ? -8.162 11.628 1.060 1.00 97.12 84 GLU A C 1
ATOM 642 O O . GLU A 1 84 ? -9.311 12.020 0.913 1.00 97.12 84 GLU A O 1
ATOM 647 N N . LEU A 1 85 ? -7.870 10.331 1.174 1.00 97.69 85 LEU A N 1
ATOM 648 C CA . LEU A 1 85 ? -8.888 9.283 1.087 1.00 97.69 85 LEU A CA 1
ATOM 649 C C . LEU A 1 85 ? -9.904 9.393 2.235 1.00 97.69 85 LEU A C 1
ATOM 651 O O . LEU A 1 85 ? -11.102 9.285 2.005 1.00 97.69 85 LEU A O 1
ATOM 655 N N . ILE A 1 86 ? -9.453 9.663 3.462 1.00 98.19 86 ILE A N 1
ATOM 656 C CA . ILE A 1 86 ? -10.332 9.830 4.633 1.00 98.19 86 ILE A CA 1
ATOM 657 C C . ILE A 1 86 ? -11.228 11.069 4.493 1.00 98.19 86 ILE A C 1
ATOM 659 O O . ILE A 1 86 ? -12.356 11.066 4.999 1.00 98.19 86 ILE A O 1
ATOM 663 N N . SER A 1 87 ? -10.725 12.116 3.829 1.00 97.31 87 SER A N 1
ATOM 664 C CA . SER A 1 87 ? -11.462 13.351 3.558 1.00 97.31 87 SER A CA 1
ATOM 665 C C . SER A 1 87 ? -12.427 13.225 2.379 1.00 97.31 87 SER A C 1
ATOM 667 O O . SER A 1 87 ? -13.529 13.756 2.460 1.00 97.31 87 SER A O 1
ATOM 669 N N . TYR A 1 88 ? -12.019 12.584 1.282 1.00 97.06 88 TYR A N 1
ATOM 670 C CA . TYR A 1 88 ? -12.819 12.464 0.059 1.00 97.06 88 TYR A CA 1
ATOM 671 C C . TYR A 1 88 ? -13.878 11.367 0.146 1.00 97.06 88 TYR A C 1
ATOM 673 O O . TYR A 1 88 ? -14.896 11.464 -0.521 1.00 97.06 88 TYR A O 1
ATOM 681 N N . TYR A 1 89 ? -13.692 10.369 1.013 1.00 97.12 89 TYR A N 1
ATOM 682 C CA . TYR A 1 89 ? -14.696 9.343 1.289 1.00 97.12 89 TYR A CA 1
ATOM 683 C C . TYR A 1 89 ? -15.181 9.464 2.747 1.00 97.12 89 TYR A C 1
ATOM 685 O O . TYR A 1 89 ? -14.777 8.672 3.606 1.00 97.12 89 TYR A O 1
ATOM 693 N N . PRO A 1 90 ? -16.026 10.466 3.070 1.00 96.81 90 PRO A N 1
ATOM 694 C CA . PRO A 1 90 ? -16.434 10.765 4.446 1.00 96.81 90 PRO A CA 1
ATOM 695 C C . PRO A 1 90 ? -17.266 9.646 5.094 1.00 96.81 90 PRO A C 1
ATOM 697 O O . PRO A 1 90 ? -17.232 9.488 6.314 1.00 96.81 90 PRO A O 1
ATOM 700 N N . ASP A 1 91 ? -17.934 8.815 4.296 1.00 96.50 91 ASP A N 1
ATOM 701 C CA . ASP A 1 91 ? -18.730 7.687 4.794 1.00 96.50 91 ASP A CA 1
ATOM 702 C C . ASP A 1 91 ? -17.910 6.401 4.979 1.00 96.50 91 ASP A C 1
ATOM 704 O O . ASP A 1 91 ? -18.388 5.434 5.577 1.00 96.50 91 ASP A O 1
ATOM 708 N N . ALA A 1 92 ? -16.665 6.369 4.490 1.00 98.25 92 ALA A N 1
ATOM 709 C CA . ALA A 1 92 ? -15.821 5.194 4.627 1.00 98.25 92 ALA A CA 1
ATOM 710 C C . ALA A 1 92 ? -15.371 5.005 6.083 1.00 98.25 92 ALA A C 1
ATOM 712 O O . ALA A 1 92 ? -14.940 5.944 6.761 1.00 98.25 92 ALA A O 1
ATOM 713 N N . LYS A 1 93 ? -15.425 3.756 6.548 1.00 98.81 93 LYS A N 1
ATOM 714 C CA . LYS A 1 93 ? -14.851 3.341 7.830 1.00 98.81 93 LYS A CA 1
ATOM 715 C C . LYS A 1 93 ? -13.346 3.141 7.682 1.00 98.81 93 LYS A C 1
ATOM 717 O O . LYS A 1 93 ? -12.873 2.653 6.657 1.00 98.81 93 LYS A O 1
ATOM 722 N N . VAL A 1 94 ? -12.586 3.477 8.716 1.00 98.88 94 VAL A N 1
ATOM 723 C CA . VAL A 1 94 ? -11.127 3.357 8.742 1.00 98.88 94 VAL A CA 1
ATOM 724 C C . VAL A 1 94 ? -10.727 2.234 9.688 1.00 98.88 94 VAL A C 1
ATOM 726 O O . VAL A 1 94 ? -11.010 2.293 10.880 1.00 98.88 94 VAL A O 1
ATOM 729 N N . VAL A 1 95 ? -10.044 1.216 9.165 1.00 98.81 95 VAL A N 1
ATOM 730 C CA . VAL A 1 95 ? -9.493 0.109 9.962 1.00 98.81 95 VAL A CA 1
ATOM 731 C C . VAL A 1 95 ? -7.974 0.242 9.986 1.00 98.81 95 VAL A C 1
ATOM 733 O O . VAL A 1 95 ? -7.287 -0.071 9.009 1.00 98.81 95 VAL A O 1
ATOM 736 N N . LEU A 1 96 ? -7.442 0.746 11.096 1.00 98.69 96 LEU A N 1
ATOM 737 C CA . LEU A 1 96 ? -6.021 1.006 11.286 1.00 98.69 96 LEU A CA 1
ATOM 738 C C . LEU A 1 96 ? -5.348 -0.219 11.904 1.00 98.69 96 LEU A C 1
ATOM 740 O O . LEU A 1 96 ? -5.331 -0.399 13.119 1.00 98.69 96 LEU A O 1
ATOM 744 N N . VAL A 1 97 ? -4.802 -1.074 11.038 1.00 98.12 97 VAL A N 1
ATOM 745 C CA . VAL A 1 97 ? -4.094 -2.283 11.471 1.00 98.12 97 VAL A CA 1
ATOM 746 C C . VAL A 1 97 ? -2.689 -1.939 11.930 1.00 98.12 97 VAL A C 1
ATOM 748 O O . VAL A 1 97 ? -1.845 -1.612 11.093 1.00 98.12 97 VAL A O 1
ATOM 751 N N . GLU A 1 98 ? -2.424 -2.060 13.229 1.00 96.19 98 GLU A N 1
ATOM 752 C CA . GLU A 1 98 ? -1.120 -1.770 13.825 1.00 96.19 98 GLU A CA 1
ATOM 753 C C . GLU A 1 98 ? -0.442 -3.038 14.359 1.00 96.19 98 GLU A C 1
ATOM 755 O O . GLU A 1 98 ? -1.063 -3.954 14.900 1.00 96.19 98 GLU A O 1
ATOM 760 N N . ARG A 1 99 ? 0.882 -3.088 14.211 1.00 93.44 99 ARG A N 1
ATOM 761 C CA . ARG A 1 99 ? 1.754 -4.106 14.800 1.00 93.44 99 ARG A CA 1
ATOM 762 C C . ARG A 1 99 ? 2.790 -3.426 15.690 1.00 93.44 99 ARG A C 1
ATOM 764 O O . ARG A 1 99 ? 3.149 -2.276 15.460 1.00 93.44 99 ARG A O 1
ATOM 771 N N . ASP A 1 100 ? 3.332 -4.168 16.653 1.00 96.38 100 ASP A N 1
ATOM 772 C CA . ASP A 1 100 ? 4.557 -3.779 17.356 1.00 96.38 100 ASP A CA 1
ATOM 773 C C . ASP A 1 100 ? 5.639 -3.283 16.375 1.00 96.38 100 ASP A C 1
ATOM 775 O O . ASP A 1 100 ? 5.981 -3.972 15.404 1.00 96.38 100 ASP A O 1
ATOM 779 N N . VAL A 1 101 ? 6.163 -2.083 16.635 1.00 97.19 101 VAL A N 1
ATOM 780 C CA . VAL A 1 101 ? 7.034 -1.356 15.703 1.00 97.19 101 VAL A CA 1
ATOM 781 C C . VAL A 1 101 ? 8.358 -2.076 15.458 1.00 97.19 101 VAL A C 1
ATOM 783 O O . VAL A 1 101 ? 8.874 -2.037 14.342 1.00 97.19 101 VAL A O 1
ATOM 786 N N . ASP A 1 102 ? 8.906 -2.784 16.446 1.00 97.00 102 ASP A N 1
ATOM 787 C CA . ASP A 1 102 ? 10.175 -3.495 16.286 1.00 97.00 102 ASP A CA 1
ATOM 788 C C . ASP A 1 102 ? 10.007 -4.774 15.469 1.00 97.00 102 ASP A C 1
ATOM 790 O O . ASP A 1 102 ? 10.795 -5.040 14.554 1.00 97.00 102 ASP A O 1
ATOM 794 N N . LYS A 1 103 ? 8.934 -5.530 15.716 1.00 95.56 103 LYS A N 1
ATOM 795 C CA . LYS A 1 103 ? 8.566 -6.680 14.878 1.00 95.56 103 LYS A CA 1
ATOM 796 C C . LYS A 1 103 ? 8.230 -6.252 13.450 1.00 95.56 103 LYS A C 1
ATOM 798 O O . LYS A 1 103 ? 8.619 -6.936 12.501 1.00 95.56 103 LYS A O 1
ATOM 803 N N . TRP A 1 104 ? 7.517 -5.138 13.281 1.00 96.00 104 TRP A N 1
ATOM 804 C CA . TRP A 1 104 ? 7.257 -4.555 11.964 1.00 96.00 104 TRP A CA 1
ATOM 805 C C . TRP A 1 104 ? 8.566 -4.166 11.273 1.00 96.00 104 TRP A C 1
ATOM 807 O O . TRP A 1 104 ? 8.797 -4.568 10.133 1.00 96.00 104 TRP A O 1
ATOM 817 N N . TYR A 1 105 ? 9.462 -3.472 11.977 1.00 96.75 105 TYR A N 1
ATOM 818 C CA . TYR A 1 105 ? 10.729 -2.995 11.431 1.00 96.75 105 TYR A CA 1
ATOM 819 C C . TYR A 1 105 ? 11.605 -4.127 10.891 1.00 96.75 105 TYR A C 1
ATOM 821 O O . TYR A 1 105 ? 12.230 -3.972 9.840 1.00 96.75 105 TYR A O 1
ATOM 829 N N . GLN A 1 106 ? 11.645 -5.275 11.572 1.00 95.12 106 GLN A N 1
ATOM 830 C CA . GLN A 1 106 ? 12.359 -6.458 11.081 1.00 95.12 106 GLN A CA 1
ATOM 831 C C . GLN A 1 106 ? 11.784 -6.948 9.742 1.00 95.12 106 GLN A C 1
ATOM 833 O O . GLN A 1 106 ? 12.537 -7.181 8.795 1.00 95.12 106 GLN A O 1
ATOM 838 N N . SER A 1 107 ? 10.454 -7.044 9.631 1.00 93.94 107 SER A N 1
ATOM 839 C CA . SER A 1 107 ? 9.781 -7.458 8.390 1.00 93.94 107 SER A CA 1
ATOM 840 C C . SER A 1 107 ? 9.967 -6.443 7.259 1.00 93.94 107 SER A C 1
ATOM 842 O O . SER A 1 107 ? 10.278 -6.817 6.127 1.00 93.94 107 SER A O 1
ATOM 844 N N . TRP A 1 108 ? 9.817 -5.155 7.568 1.00 94.19 108 TRP A N 1
ATOM 845 C CA . TRP A 1 108 ? 10.016 -4.053 6.631 1.00 94.19 108 TRP A CA 1
ATOM 846 C C . TRP A 1 108 ? 11.459 -3.982 6.134 1.00 94.19 108 TRP A C 1
ATOM 848 O O . TRP A 1 108 ? 11.692 -3.845 4.938 1.00 94.19 108 TRP A O 1
ATOM 858 N N . SER A 1 109 ? 12.438 -4.179 7.019 1.00 94.12 109 SER A N 1
ATOM 859 C CA . SER A 1 109 ? 13.855 -4.191 6.651 1.00 94.12 109 SER A CA 1
ATOM 860 C C . SER A 1 109 ? 14.188 -5.294 5.647 1.00 94.12 109 SER A C 1
ATOM 862 O O . SER A 1 109 ? 14.873 -5.019 4.665 1.00 94.12 109 SER A O 1
ATOM 864 N N . ALA A 1 110 ? 13.678 -6.511 5.857 1.00 92.44 110 ALA A N 1
ATOM 865 C CA . ALA A 1 110 ? 13.867 -7.624 4.924 1.00 92.44 110 ALA A CA 1
ATOM 866 C C . ALA A 1 110 ? 13.139 -7.396 3.586 1.00 92.44 110 ALA A C 1
ATOM 868 O O . ALA A 1 110 ? 13.632 -7.772 2.520 1.00 92.44 110 ALA A O 1
ATOM 869 N N . PHE A 1 111 ? 11.969 -6.753 3.621 1.00 92.69 111 PHE A N 1
ATOM 870 C CA . PHE A 1 111 ? 11.273 -6.330 2.409 1.00 92.69 111 PHE A CA 1
ATOM 871 C C . PHE A 1 111 ? 12.090 -5.302 1.613 1.00 92.69 111 PHE A C 1
ATOM 873 O O . PHE A 1 111 ? 12.263 -5.478 0.407 1.00 92.69 111 PHE A O 1
ATOM 880 N N . LEU A 1 112 ? 12.639 -4.279 2.279 1.00 92.62 112 LEU A N 1
ATOM 881 C CA . LEU A 1 112 ? 13.455 -3.239 1.646 1.00 92.62 112 LEU A CA 1
ATOM 882 C C . LEU A 1 112 ? 14.686 -3.811 0.933 1.00 92.62 112 LEU A C 1
ATOM 884 O O . LEU A 1 112 ? 15.013 -3.342 -0.154 1.00 92.62 112 LEU A O 1
ATOM 888 N N . ASP A 1 113 ? 15.328 -4.842 1.491 1.00 91.12 113 ASP A N 1
ATOM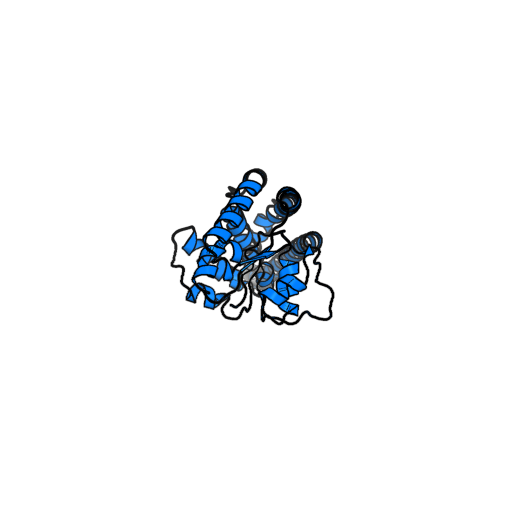 889 C CA . ASP A 1 113 ? 16.485 -5.491 0.852 1.00 91.12 113 ASP A CA 1
ATOM 890 C C . ASP A 1 113 ? 16.145 -6.067 -0.536 1.00 91.12 113 ASP A C 1
ATOM 892 O O . ASP A 1 113 ? 16.974 -6.039 -1.446 1.00 91.12 113 ASP A O 1
ATOM 896 N N . ASN A 1 114 ? 14.905 -6.527 -0.730 1.00 88.50 114 ASN A N 1
ATOM 897 C CA . ASN A 1 114 ? 14.422 -7.035 -2.015 1.00 88.50 114 ASN A CA 1
ATOM 898 C C . ASN A 1 114 ? 13.895 -5.906 -2.914 1.00 88.50 114 ASN A C 1
ATOM 900 O O . ASN A 1 114 ? 14.301 -5.785 -4.075 1.00 88.50 114 ASN A O 1
ATOM 904 N N . ALA A 1 115 ? 13.023 -5.055 -2.362 1.00 88.75 115 ALA A N 1
ATOM 905 C CA . ALA A 1 115 ? 12.365 -3.954 -3.067 1.00 88.75 115 ALA A CA 1
ATOM 906 C C . ALA A 1 115 ? 13.347 -2.921 -3.632 1.00 88.75 115 ALA A C 1
ATOM 908 O O . ALA A 1 115 ? 13.067 -2.291 -4.647 1.00 88.75 115 ALA A O 1
ATOM 909 N N . MET A 1 116 ? 14.501 -2.756 -2.989 1.00 89.38 116 MET A N 1
ATOM 910 C CA . MET A 1 116 ? 15.541 -1.808 -3.386 1.00 89.38 116 MET A CA 1
ATOM 911 C C . MET A 1 116 ? 16.828 -2.519 -3.831 1.00 89.38 116 MET A C 1
ATOM 913 O O . MET A 1 116 ? 17.920 -1.952 -3.755 1.00 89.38 116 MET A O 1
ATOM 917 N N . SER A 1 117 ? 16.716 -3.767 -4.296 1.00 88.62 117 SER A N 1
ATOM 918 C CA . SER A 1 117 ? 17.861 -4.531 -4.792 1.00 88.62 117 SER A CA 1
ATOM 919 C C . SER A 1 117 ? 18.508 -3.862 -6.024 1.00 88.62 117 SER A C 1
ATOM 921 O O . SER A 1 117 ? 17.799 -3.345 -6.894 1.00 88.62 117 SER A O 1
ATOM 923 N N . PRO A 1 118 ? 19.850 -3.895 -6.177 1.00 87.00 118 PRO A N 1
ATOM 924 C CA . PRO A 1 118 ? 20.540 -3.201 -7.275 1.00 87.00 118 PRO A CA 1
ATOM 925 C C . PRO A 1 118 ? 20.155 -3.661 -8.691 1.00 87.00 118 PRO A C 1
ATOM 927 O O . PRO A 1 118 ? 20.302 -2.903 -9.650 1.00 87.00 118 PRO A O 1
ATOM 930 N N . GLY A 1 119 ? 19.668 -4.897 -8.844 1.00 87.88 119 GLY A N 1
ATOM 931 C CA . GLY A 1 119 ? 19.260 -5.451 -10.139 1.00 87.88 119 GLY A CA 1
ATOM 932 C C . GLY A 1 119 ? 17.906 -4.937 -10.636 1.00 87.88 119 GLY A C 1
ATOM 933 O O . GLY A 1 119 ? 17.687 -4.851 -11.847 1.00 87.88 119 GLY A O 1
ATOM 934 N N . LEU A 1 120 ? 17.006 -4.550 -9.726 1.00 89.00 120 LEU A N 1
ATOM 935 C CA . LEU A 1 120 ? 15.645 -4.151 -10.079 1.00 89.00 120 LEU A CA 1
ATOM 936 C C . LEU A 1 120 ? 15.602 -2.893 -10.973 1.00 89.00 120 LEU A C 1
ATOM 938 O O . LEU A 1 120 ? 14.918 -2.945 -11.997 1.00 89.00 120 LEU A O 1
ATOM 942 N N . PRO A 1 121 ? 16.360 -1.806 -10.704 1.00 90.88 121 PRO A N 1
ATOM 943 C CA . PRO A 1 121 ? 16.412 -0.642 -11.594 1.00 90.88 121 PRO A CA 1
ATOM 944 C C . PRO A 1 121 ? 16.905 -0.961 -13.010 1.00 90.88 121 PRO A C 1
ATOM 946 O O . PRO A 1 121 ? 16.434 -0.365 -13.980 1.00 90.88 121 PRO A O 1
ATOM 949 N N . ILE A 1 122 ? 17.840 -1.909 -13.146 1.00 93.00 122 ILE A N 1
ATOM 950 C CA . ILE A 1 122 ? 18.371 -2.328 -14.449 1.00 93.00 122 ILE A CA 1
ATOM 951 C C . ILE A 1 122 ? 17.267 -3.027 -15.247 1.00 93.00 122 ILE A C 1
ATOM 953 O O . ILE A 1 122 ? 16.987 -2.640 -16.382 1.00 93.00 122 ILE A O 1
ATOM 957 N N . LEU A 1 123 ? 16.594 -4.008 -14.640 1.00 93.44 123 LEU A N 1
ATOM 958 C CA . LEU A 1 123 ? 15.483 -4.719 -15.277 1.00 93.44 123 LEU A CA 1
ATOM 959 C C . LEU A 1 123 ? 14.313 -3.783 -15.600 1.00 93.44 123 LEU A C 1
ATOM 961 O O . LEU A 1 123 ? 13.770 -3.850 -16.699 1.00 93.44 123 LEU A O 1
ATOM 965 N N . ALA A 1 124 ? 13.969 -2.871 -14.691 1.00 94.25 124 ALA A N 1
ATOM 966 C CA . ALA A 1 124 ? 12.938 -1.855 -14.889 1.00 94.25 124 ALA A CA 1
ATOM 967 C C . ALA A 1 124 ? 13.238 -0.936 -16.087 1.00 94.25 124 ALA A C 1
ATOM 969 O O . ALA A 1 124 ? 12.333 -0.597 -16.846 1.00 94.25 124 ALA A O 1
ATOM 970 N N . LYS A 1 125 ? 14.508 -0.562 -16.297 1.00 95.00 125 LYS A N 1
ATOM 971 C CA . LYS A 1 125 ? 14.930 0.249 -17.451 1.00 95.00 125 LYS A CA 1
ATOM 972 C C . LYS A 1 125 ? 14.868 -0.530 -18.768 1.00 95.00 125 LYS A C 1
ATOM 974 O O . LYS A 1 125 ? 14.524 0.047 -19.796 1.00 95.00 125 LYS A O 1
ATOM 979 N N . LEU A 1 126 ? 15.205 -1.819 -18.747 1.00 95.62 126 LEU A N 1
ATOM 980 C CA . LEU A 1 126 ? 15.143 -2.693 -19.925 1.00 95.62 126 LEU A CA 1
ATOM 981 C C . LEU A 1 126 ? 13.704 -3.118 -20.269 1.00 95.62 126 LEU A C 1
ATOM 983 O O . LEU A 1 126 ? 13.387 -3.361 -21.435 1.00 95.62 126 LEU A O 1
ATOM 987 N N . GLU A 1 127 ? 12.816 -3.173 -19.276 1.00 95.50 127 GLU A N 1
ATOM 988 C CA . GLU A 1 127 ? 11.394 -3.475 -19.435 1.00 95.50 127 GLU A CA 1
ATOM 989 C C . GLU A 1 127 ? 10.518 -2.334 -18.877 1.00 95.50 127 GLU A C 1
ATOM 991 O O . GLU A 1 127 ? 9.865 -2.484 -17.843 1.00 95.50 127 GLU A O 1
ATOM 996 N N . PRO A 1 128 ? 10.459 -1.175 -19.562 1.00 95.25 128 PRO A N 1
ATOM 997 C CA . PRO A 1 128 ? 9.805 0.013 -19.014 1.00 95.25 128 PRO A CA 1
ATOM 998 C C . PRO A 1 128 ? 8.273 -0.068 -19.020 1.00 95.25 128 PRO A C 1
ATOM 1000 O O . PRO A 1 128 ? 7.610 0.717 -18.352 1.00 95.25 128 PRO A O 1
ATOM 1003 N N . TYR A 1 129 ? 7.688 -1.004 -19.772 1.00 93.62 129 TYR A N 1
ATOM 1004 C CA . TYR A 1 129 ? 6.248 -1.015 -20.026 1.00 93.62 129 TYR A CA 1
ATOM 1005 C C . TYR A 1 129 ? 5.438 -1.796 -18.989 1.00 93.62 129 TYR A C 1
ATOM 1007 O O . TYR A 1 129 ? 4.216 -1.664 -18.971 1.00 93.62 129 TYR A O 1
ATOM 1015 N N . TYR A 1 130 ? 6.055 -2.638 -18.167 1.00 94.81 130 TYR A N 1
ATOM 1016 C CA . TYR A 1 130 ? 5.344 -3.322 -17.091 1.00 94.81 130 TYR A CA 1
ATOM 1017 C C . TYR A 1 130 ? 6.137 -3.264 -15.790 1.00 94.81 130 TYR A C 1
ATOM 1019 O O . TYR A 1 130 ? 5.720 -2.571 -14.863 1.00 94.81 130 TYR A O 1
ATOM 1027 N N . LEU A 1 131 ? 7.326 -3.868 -15.744 1.00 95.56 131 LEU A N 1
ATOM 1028 C CA . LEU A 1 131 ? 8.168 -3.828 -14.550 1.00 95.56 131 LEU A CA 1
ATOM 1029 C C . LEU A 1 131 ? 8.594 -2.397 -14.217 1.00 95.56 131 LEU A C 1
ATOM 1031 O O . LEU A 1 131 ? 8.545 -2.009 -13.054 1.00 95.56 131 LEU A O 1
ATOM 1035 N N . GLY A 1 132 ? 8.972 -1.600 -15.221 1.00 96.12 132 GLY A N 1
ATOM 1036 C CA . GLY A 1 132 ? 9.364 -0.206 -15.017 1.00 96.12 132 GLY A CA 1
ATOM 1037 C C . GLY A 1 132 ? 8.282 0.643 -14.355 1.00 96.12 132 GLY A C 1
ATOM 1038 O O . GLY A 1 132 ? 8.585 1.407 -13.441 1.00 96.12 132 GLY A O 1
ATOM 1039 N N . ARG A 1 133 ? 7.019 0.453 -14.748 1.00 96.44 133 ARG A N 1
ATOM 1040 C CA . ARG A 1 133 ? 5.860 1.131 -14.151 1.00 96.44 133 ARG A CA 1
ATOM 1041 C C . ARG A 1 133 ? 5.641 0.726 -12.695 1.00 96.44 133 ARG A C 1
ATOM 1043 O O . ARG A 1 133 ? 5.590 1.587 -11.820 1.00 96.44 133 ARG A O 1
ATOM 1050 N N . ILE A 1 134 ? 5.592 -0.580 -12.430 1.00 95.94 134 ILE A N 1
ATOM 1051 C CA . ILE A 1 134 ? 5.417 -1.132 -11.076 1.00 95.94 134 ILE A CA 1
ATOM 1052 C C . ILE A 1 134 ? 6.547 -0.656 -10.152 1.00 95.94 134 ILE A C 1
ATOM 1054 O O . ILE A 1 134 ? 6.303 -0.152 -9.053 1.00 95.94 134 ILE A O 1
ATOM 1058 N N . ALA A 1 135 ? 7.795 -0.770 -10.613 1.00 95.00 135 ALA A N 1
ATOM 1059 C CA . ALA A 1 135 ? 8.973 -0.365 -9.856 1.00 95.00 135 ALA A CA 1
ATOM 1060 C C . ALA A 1 135 ? 9.002 1.148 -9.600 1.00 95.00 135 ALA A C 1
ATOM 1062 O O . ALA A 1 135 ? 9.439 1.566 -8.528 1.00 95.00 135 ALA A O 1
ATOM 1063 N N . ALA A 1 136 ? 8.522 1.973 -10.537 1.00 95.12 136 ALA A N 1
ATOM 1064 C CA . ALA A 1 136 ? 8.435 3.419 -10.352 1.00 95.12 136 ALA A CA 1
ATOM 1065 C C . ALA A 1 136 ? 7.478 3.790 -9.211 1.00 95.12 136 ALA A C 1
ATOM 1067 O O . ALA A 1 136 ? 7.857 4.592 -8.354 1.00 95.12 136 ALA A O 1
ATOM 1068 N N . VAL A 1 137 ? 6.293 3.169 -9.155 1.00 95.81 137 VAL A N 1
ATOM 1069 C CA . VAL A 1 137 ? 5.331 3.370 -8.058 1.00 95.81 137 VAL A CA 1
ATOM 1070 C C . VAL A 1 137 ? 5.927 2.915 -6.728 1.00 95.81 137 VAL A C 1
ATOM 1072 O O . VAL A 1 137 ? 5.934 3.687 -5.773 1.00 95.81 137 VAL A O 1
ATOM 1075 N N . GLY A 1 138 ? 6.493 1.705 -6.667 1.00 92.88 138 GLY A N 1
ATOM 1076 C CA . GLY A 1 138 ? 7.093 1.172 -5.437 1.00 92.88 138 GLY A CA 1
ATOM 1077 C C . GLY A 1 138 ? 8.278 2.003 -4.932 1.00 92.88 138 GLY A C 1
ATOM 1078 O O . GLY A 1 138 ? 8.371 2.294 -3.739 1.00 92.88 138 GLY A O 1
ATOM 1079 N N . THR A 1 139 ? 9.157 2.444 -5.838 1.00 90.62 139 THR A N 1
ATOM 1080 C CA . THR A 1 139 ? 10.336 3.258 -5.493 1.00 90.62 139 THR A CA 1
ATOM 1081 C C . THR A 1 139 ? 9.924 4.634 -4.989 1.00 90.62 139 THR A C 1
ATOM 1083 O O . THR A 1 139 ? 10.389 5.053 -3.932 1.00 90.62 139 THR A O 1
ATOM 1086 N N . LYS A 1 140 ? 9.043 5.337 -5.716 1.00 90.44 140 LYS A N 1
ATOM 1087 C CA . LYS A 1 140 ? 8.542 6.651 -5.290 1.00 90.44 140 LYS A CA 1
ATOM 1088 C C . LYS A 1 140 ? 7.749 6.538 -3.992 1.00 90.44 140 LYS A C 1
ATOM 1090 O O . LYS A 1 140 ? 8.011 7.303 -3.078 1.00 90.44 140 LYS A O 1
ATOM 1095 N N . GLY A 1 141 ? 6.842 5.568 -3.881 1.00 88.44 141 GLY A N 1
ATOM 1096 C CA . GLY A 1 141 ? 6.056 5.332 -2.669 1.00 88.44 141 GLY A CA 1
ATOM 1097 C C . GLY A 1 141 ? 6.938 5.105 -1.443 1.00 88.44 141 GLY A C 1
ATOM 1098 O O . GLY A 1 141 ? 6.770 5.784 -0.435 1.00 88.44 141 GLY A O 1
ATOM 1099 N N . THR A 1 142 ? 7.948 4.238 -1.560 1.00 87.75 142 THR A N 1
ATOM 1100 C CA . THR A 1 142 ? 8.922 4.002 -0.482 1.00 87.75 142 THR A CA 1
ATOM 1101 C C . THR A 1 142 ? 9.699 5.273 -0.144 1.00 87.75 142 THR A C 1
ATOM 1103 O O . THR A 1 142 ? 9.819 5.630 1.026 1.00 87.75 142 THR A O 1
ATOM 1106 N N . ASP A 1 143 ? 10.212 5.984 -1.150 1.00 87.31 143 ASP A N 1
ATOM 1107 C CA . ASP A 1 143 ? 10.981 7.208 -0.926 1.00 87.31 143 ASP A CA 1
ATOM 1108 C C . ASP A 1 143 ? 10.157 8.293 -0.230 1.00 87.31 143 ASP A C 1
ATOM 1110 O O . ASP A 1 143 ? 10.664 8.954 0.666 1.00 87.31 143 ASP A O 1
ATOM 1114 N N . LEU A 1 144 ? 8.878 8.421 -0.576 1.00 82.75 144 LEU A N 1
ATOM 1115 C CA . LEU A 1 144 ? 7.953 9.372 0.039 1.00 82.75 144 LEU A CA 1
ATOM 1116 C C . LEU A 1 144 ? 7.588 8.995 1.471 1.00 82.75 144 LEU A C 1
ATOM 1118 O O . LEU A 1 144 ? 7.490 9.870 2.327 1.00 82.75 144 LEU A O 1
ATOM 1122 N N . LEU A 1 145 ? 7.410 7.702 1.741 1.00 83.38 145 LEU A N 1
ATOM 1123 C CA . LEU A 1 145 ? 7.048 7.232 3.071 1.00 83.38 145 LEU A CA 1
ATOM 1124 C C . LEU A 1 145 ? 8.183 7.374 4.082 1.00 83.38 145 LEU A C 1
ATOM 1126 O O . LEU A 1 145 ? 7.931 7.773 5.214 1.00 83.38 145 LEU A O 1
ATOM 1130 N N . VAL A 1 146 ? 9.418 7.029 3.706 1.00 84.06 146 VAL A N 1
ATOM 1131 C CA . VAL A 1 146 ? 10.547 6.997 4.659 1.00 84.06 146 VAL A CA 1
ATOM 1132 C C . VAL A 1 146 ? 11.644 8.015 4.360 1.00 84.06 146 VAL A C 1
ATOM 1134 O O . VAL A 1 146 ? 12.639 8.069 5.079 1.00 84.06 146 VAL A O 1
ATOM 1137 N N . GLY A 1 147 ? 11.514 8.824 3.309 1.00 79.81 147 GLY A N 1
ATOM 1138 C CA . GLY A 1 147 ? 12.577 9.726 2.867 1.00 79.81 147 GLY A CA 1
ATOM 1139 C C . GLY A 1 147 ? 13.841 8.949 2.513 1.00 79.81 147 GLY A C 1
ATOM 1140 O O . GLY A 1 147 ? 14.908 9.256 3.034 1.00 79.81 147 GLY A O 1
ATOM 1141 N N . SER A 1 148 ? 13.745 7.885 1.716 1.00 75.38 148 SER A N 1
ATOM 1142 C CA . SER A 1 148 ? 14.854 6.937 1.528 1.00 75.38 148 SER A CA 1
ATOM 1143 C C . SER A 1 148 ? 16.109 7.548 0.894 1.00 75.38 148 SER A C 1
ATOM 1145 O O . SER A 1 148 ? 17.198 6.995 1.040 1.00 75.38 148 SER A O 1
ATOM 1147 N N . GLY A 1 149 ? 15.982 8.636 0.125 1.00 73.88 149 GLY A N 1
ATOM 1148 C CA . GLY A 1 149 ? 17.074 9.154 -0.702 1.00 73.88 149 GLY A CA 1
ATOM 1149 C C . GLY A 1 149 ? 17.627 8.096 -1.665 1.00 73.88 149 GLY A C 1
ATOM 1150 O O . GLY A 1 149 ? 18.803 8.140 -2.019 1.00 73.88 149 GLY A O 1
ATOM 1151 N N . LYS A 1 150 ? 16.798 7.106 -2.032 1.00 74.31 150 LYS A N 1
ATOM 1152 C CA . LYS A 1 150 ? 17.148 5.916 -2.828 1.00 74.31 150 LYS A CA 1
ATOM 1153 C C . LYS A 1 150 ? 18.246 5.033 -2.216 1.00 74.31 150 LYS A C 1
ATOM 1155 O O . LYS A 1 150 ? 18.895 4.277 -2.935 1.00 74.31 150 LYS A O 1
ATOM 1160 N N . SER A 1 151 ? 18.440 5.086 -0.898 1.00 88.25 151 SER A N 1
ATOM 1161 C CA . SER A 1 151 ? 19.378 4.230 -0.165 1.00 88.25 151 SER A CA 1
ATOM 1162 C C . SER A 1 151 ? 18.638 3.314 0.804 1.00 88.25 151 SER A C 1
ATOM 1164 O O . SER A 1 151 ? 17.846 3.777 1.622 1.00 88.25 151 SER A O 1
ATOM 1166 N N . VAL A 1 152 ? 18.944 2.012 0.765 1.00 90.62 152 VAL A N 1
ATOM 1167 C CA . VAL A 1 152 ? 18.378 1.020 1.700 1.00 90.62 152 VAL A CA 1
ATOM 1168 C C . VAL A 1 152 ? 18.734 1.358 3.145 1.00 90.62 152 VAL A C 1
ATOM 1170 O O . VAL A 1 152 ? 17.892 1.261 4.034 1.00 90.62 152 VAL A O 1
ATOM 1173 N N . ALA A 1 153 ? 19.971 1.797 3.386 1.00 92.06 153 ALA A N 1
ATOM 1174 C CA . ALA A 1 153 ? 20.428 2.160 4.722 1.00 92.06 153 ALA A CA 1
ATOM 1175 C C . ALA A 1 153 ? 19.660 3.372 5.270 1.00 92.06 153 ALA A C 1
ATOM 1177 O O . ALA A 1 153 ? 19.201 3.345 6.411 1.00 92.06 153 ALA A O 1
ATOM 1178 N N . ALA A 1 154 ? 19.463 4.405 4.445 1.00 91.94 154 ALA A N 1
ATOM 1179 C CA . ALA A 1 154 ? 18.694 5.582 4.840 1.00 91.94 154 ALA A CA 1
ATOM 1180 C C . ALA A 1 154 ? 17.199 5.262 5.006 1.00 91.94 154 ALA A C 1
ATOM 1182 O O . ALA A 1 154 ? 16.596 5.711 5.981 1.00 91.94 154 ALA A O 1
ATOM 1183 N N . ALA A 1 155 ? 16.626 4.434 4.122 1.00 92.50 155 ALA A N 1
ATOM 1184 C CA . ALA A 1 155 ? 15.259 3.933 4.249 1.00 92.50 155 ALA A CA 1
ATOM 1185 C C . ALA A 1 155 ? 15.054 3.248 5.604 1.00 92.50 155 ALA A C 1
ATOM 1187 O O . ALA A 1 155 ? 14.183 3.645 6.377 1.00 92.50 155 ALA A O 1
ATOM 1188 N N . LYS A 1 156 ? 15.908 2.270 5.932 1.00 94.75 156 LYS A N 1
ATOM 1189 C CA . LYS A 1 156 ? 15.883 1.551 7.212 1.00 94.75 156 LYS A CA 1
ATOM 1190 C C . LYS A 1 156 ? 16.027 2.518 8.392 1.00 94.75 156 LYS A C 1
ATOM 1192 O O . LYS A 1 156 ? 15.165 2.534 9.264 1.00 94.75 156 LYS A O 1
ATOM 1197 N N . ALA A 1 157 ? 17.026 3.398 8.385 1.00 94.25 157 ALA A N 1
ATOM 1198 C CA . ALA A 1 157 ? 17.271 4.332 9.489 1.00 94.25 157 ALA A CA 1
ATOM 1199 C C . ALA A 1 157 ? 16.062 5.224 9.836 1.00 94.25 157 ALA A C 1
ATOM 1201 O O . ALA A 1 157 ? 15.842 5.530 11.004 1.00 94.25 157 ALA A O 1
ATOM 1202 N N . ARG A 1 158 ? 15.256 5.610 8.840 1.00 95.06 158 ARG A N 1
ATOM 1203 C CA . ARG A 1 158 ? 14.105 6.519 9.002 1.00 95.06 158 ARG A CA 1
ATOM 1204 C C . ARG A 1 158 ? 12.769 5.802 9.215 1.00 95.06 158 ARG A C 1
ATOM 1206 O O . ARG A 1 158 ? 11.784 6.431 9.590 1.00 95.06 158 ARG A O 1
ATOM 1213 N N . SER A 1 159 ? 12.726 4.486 9.005 1.00 95.19 159 SER A N 1
ATOM 1214 C CA . SER A 1 159 ? 11.473 3.723 8.926 1.00 95.19 159 SER A CA 1
ATOM 1215 C C . SER A 1 159 ? 10.660 3.734 10.220 1.00 95.19 159 SER A C 1
ATOM 1217 O O . SER A 1 159 ? 9.446 3.889 10.162 1.00 95.19 159 SER A O 1
ATOM 1219 N N . ARG A 1 160 ? 11.298 3.608 11.394 1.00 96.56 160 ARG A N 1
ATOM 1220 C CA . ARG A 1 160 ? 10.572 3.625 12.681 1.00 96.56 160 ARG A CA 1
ATOM 1221 C C . ARG A 1 160 ? 9.889 4.964 12.939 1.00 96.56 160 ARG A C 1
ATOM 1223 O O . ARG A 1 160 ? 8.727 4.999 13.322 1.00 96.56 160 ARG A O 1
ATOM 1230 N N . GLU A 1 161 ? 10.606 6.059 12.714 1.00 96.00 161 GLU A N 1
ATOM 1231 C CA . GLU A 1 161 ? 10.057 7.400 12.903 1.00 96.00 161 GLU A CA 1
ATOM 1232 C C . GLU A 1 161 ? 8.921 7.669 11.909 1.00 96.00 161 GLU A C 1
ATOM 1234 O O . GLU A 1 161 ? 7.860 8.152 12.302 1.00 96.00 161 GLU A O 1
ATOM 1239 N N . ALA A 1 162 ? 9.115 7.305 10.638 1.00 95.88 162 ALA A N 1
ATOM 1240 C CA . ALA A 1 162 ? 8.090 7.417 9.606 1.00 95.88 162 ALA A CA 1
ATOM 1241 C C . ALA A 1 162 ? 6.826 6.613 9.945 1.00 95.88 162 ALA A C 1
ATOM 1243 O O . ALA A 1 162 ? 5.719 7.123 9.787 1.00 95.88 162 ALA A O 1
ATOM 1244 N N . TYR A 1 163 ? 6.987 5.390 10.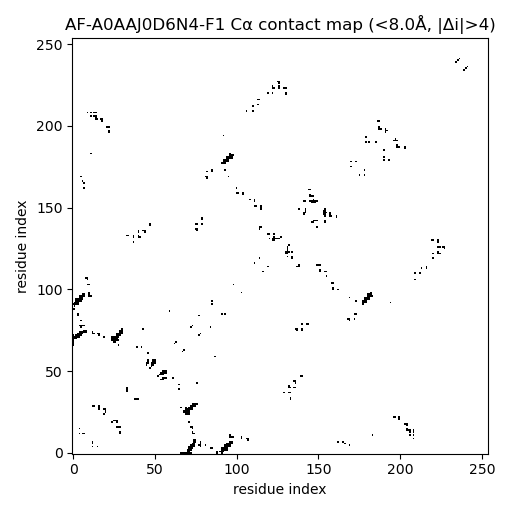457 1.00 97.12 163 TYR A N 1
ATOM 1245 C CA . TYR A 1 163 ? 5.886 4.559 10.937 1.00 97.12 163 TYR A CA 1
ATOM 1246 C C . TYR A 1 163 ? 5.095 5.277 12.030 1.00 97.12 163 TYR A C 1
ATOM 1248 O O . TYR A 1 163 ? 3.912 5.541 11.855 1.00 97.12 163 TYR A O 1
ATOM 1256 N N . LEU A 1 164 ? 5.749 5.687 13.119 1.00 97.62 164 LEU A N 1
ATOM 1257 C CA . LEU A 1 164 ? 5.070 6.342 14.243 1.00 97.62 164 LEU A CA 1
ATOM 1258 C C . LEU A 1 164 ? 4.351 7.632 13.815 1.00 97.62 164 LEU A C 1
ATOM 1260 O O . LEU A 1 164 ? 3.214 7.873 14.225 1.00 97.62 164 LEU A O 1
ATOM 1264 N N . LYS A 1 165 ? 4.979 8.435 12.945 1.00 97.19 165 LYS A N 1
ATOM 1265 C CA . LYS A 1 165 ? 4.363 9.644 12.373 1.00 97.19 165 LYS A CA 1
ATOM 1266 C C . LYS A 1 165 ? 3.122 9.326 11.545 1.00 97.19 165 LYS A C 1
ATOM 1268 O O . LYS A 1 165 ? 2.132 10.042 11.658 1.00 97.19 165 LYS A O 1
ATOM 1273 N N . HIS A 1 166 ? 3.163 8.265 10.741 1.00 97.38 166 HIS A N 1
ATOM 1274 C CA . HIS A 1 166 ? 2.032 7.838 9.919 1.00 97.38 166 HIS A CA 1
ATOM 1275 C C . HIS A 1 166 ? 0.819 7.453 10.772 1.00 97.38 166 HIS A C 1
ATOM 1277 O O . HIS A 1 166 ? -0.274 7.964 10.541 1.00 97.38 166 HIS A O 1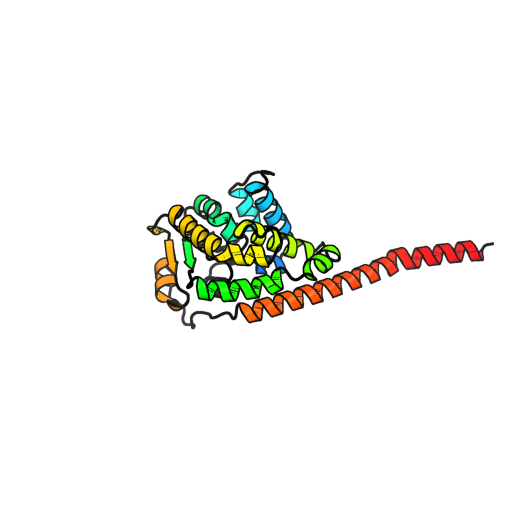
ATOM 1283 N N . TYR A 1 167 ? 1.000 6.632 11.810 1.00 98.38 167 TYR A N 1
ATOM 1284 C CA . TYR A 1 167 ? -0.118 6.251 12.684 1.00 98.38 167 TYR A CA 1
ATOM 1285 C C . TYR A 1 167 ? -0.674 7.442 13.470 1.00 98.38 167 TYR A C 1
ATOM 1287 O O . TYR A 1 167 ? -1.890 7.578 13.597 1.00 98.38 167 TYR A O 1
ATOM 1295 N N . ALA A 1 168 ? 0.189 8.341 13.955 1.00 98.44 168 ALA A N 1
ATOM 1296 C CA . ALA A 1 168 ? -0.256 9.577 14.597 1.00 98.44 168 ALA A CA 1
ATOM 1297 C C . ALA A 1 168 ? -1.073 10.466 13.641 1.00 98.44 168 ALA A C 1
ATOM 1299 O O . ALA A 1 168 ? -2.089 11.025 14.049 1.00 98.44 168 ALA A O 1
ATOM 1300 N N . LEU A 1 169 ? -0.659 10.562 12.373 1.00 98.25 169 LEU A N 1
ATOM 1301 C CA . LEU A 1 169 ? -1.377 11.301 11.335 1.00 98.25 169 LEU A CA 1
ATOM 1302 C C . LEU A 1 169 ? -2.749 10.688 11.046 1.00 98.25 169 LEU A C 1
ATOM 1304 O O . LEU A 1 169 ? -3.738 11.411 11.045 1.00 98.25 169 LEU A O 1
ATOM 1308 N N . VAL A 1 170 ? -2.837 9.372 10.829 1.00 98.50 170 VAL A N 1
ATOM 1309 C CA . VAL A 1 170 ? -4.130 8.717 10.562 1.00 98.50 170 VAL A CA 1
ATOM 1310 C C . VAL A 1 170 ? -5.093 8.942 11.727 1.00 98.50 170 VAL A C 1
ATOM 1312 O O . VAL A 1 170 ? -6.242 9.320 11.509 1.00 98.50 170 VAL A O 1
ATOM 1315 N N . ARG A 1 171 ? -4.623 8.782 12.968 1.00 98.50 171 ARG A N 1
ATOM 1316 C CA . ARG A 1 171 ? -5.430 9.028 14.172 1.00 98.50 171 ARG A CA 1
ATOM 1317 C C . ARG A 1 171 ? -5.901 10.474 14.289 1.00 98.50 171 ARG A C 1
ATOM 1319 O O . ARG A 1 171 ? -7.010 10.701 14.755 1.00 98.50 171 ARG A O 1
ATOM 1326 N N . SER A 1 172 ? -5.081 11.449 13.894 1.00 98.44 172 SER A N 1
ATOM 1327 C CA . SER A 1 172 ? -5.437 12.867 14.028 1.00 98.44 172 SER A CA 1
ATOM 1328 C C . SER A 1 172 ? -6.449 13.340 12.986 1.00 98.44 172 SER A C 1
ATOM 1330 O O . SER A 1 172 ? -7.233 14.241 13.277 1.00 98.44 172 SER A O 1
ATOM 1332 N N . VAL A 1 173 ? -6.456 12.736 11.794 1.00 98.12 173 VAL A N 1
ATOM 1333 C CA . VAL A 1 173 ? -7.364 13.111 10.693 1.00 98.12 173 VAL A CA 1
ATOM 1334 C C . VAL A 1 173 ? -8.630 12.251 10.625 1.00 98.12 173 VAL A C 1
ATOM 1336 O O . VAL A 1 173 ? -9.535 12.564 9.853 1.00 98.12 173 VAL A O 1
ATOM 1339 N N . THR A 1 174 ? -8.723 11.184 11.425 1.00 98.50 174 THR A N 1
ATOM 1340 C CA . THR A 1 174 ? -9.891 10.292 11.449 1.00 98.50 174 THR A CA 1
ATOM 1341 C C . THR A 1 174 ? -10.781 10.574 12.666 1.00 98.50 174 THR A C 1
ATOM 1343 O O . THR A 1 174 ? -10.309 10.468 13.798 1.00 98.50 174 THR A O 1
ATOM 1346 N N . PRO A 1 175 ? -12.081 10.868 12.478 1.00 97.50 175 PRO A N 1
ATOM 1347 C CA . PRO A 1 175 ? -13.053 10.892 13.569 1.00 97.50 175 PRO A CA 1
ATOM 1348 C C . PRO A 1 175 ? -13.105 9.545 14.301 1.00 97.50 175 PRO A C 1
ATOM 1350 O O . PRO A 1 175 ? -13.101 8.494 13.660 1.00 97.50 175 PRO A O 1
ATOM 1353 N N . LYS A 1 176 ? -13.169 9.562 15.637 1.00 97.31 176 LYS A N 1
ATOM 1354 C CA . LYS A 1 176 ? -13.054 8.349 16.469 1.00 97.31 176 LYS A CA 1
ATOM 1355 C C . LYS A 1 176 ? -14.133 7.314 16.155 1.00 97.31 176 LYS A C 1
ATOM 1357 O O . LYS A 1 176 ? -13.861 6.124 16.148 1.00 97.31 176 LYS A O 1
ATOM 1362 N N . GLU A 1 177 ? -15.338 7.770 15.854 1.00 97.44 177 GLU A N 1
ATOM 1363 C CA . GLU A 1 177 ? -16.492 6.961 15.468 1.00 97.44 177 GLU A CA 1
ATOM 1364 C C . GLU A 1 177 ? -16.311 6.231 14.126 1.00 97.44 177 GLU A C 1
ATOM 1366 O O . GLU A 1 177 ? -16.988 5.236 13.873 1.00 97.44 177 GLU A O 1
ATOM 1371 N N . ARG A 1 178 ? -15.381 6.693 13.279 1.00 98.19 178 ARG A N 1
ATOM 1372 C CA . ARG A 1 178 ? -15.009 6.054 12.009 1.00 98.19 178 ARG A CA 1
ATOM 1373 C C . ARG A 1 178 ? -13.701 5.273 12.097 1.00 98.19 178 ARG A C 1
ATOM 1375 O O . ARG A 1 178 ? -13.259 4.778 11.066 1.00 98.19 178 ARG A O 1
ATOM 1382 N N . LEU A 1 179 ? -13.073 5.162 13.267 1.00 98.81 179 LEU A N 1
ATOM 1383 C CA . LEU A 1 179 ? -11.763 4.532 13.425 1.00 98.81 179 LEU A CA 1
ATOM 1384 C C . LEU A 1 179 ? -11.851 3.255 14.266 1.00 98.81 179 LEU A C 1
ATOM 1386 O O . LEU A 1 179 ? -12.231 3.298 15.433 1.00 98.81 179 LEU A O 1
ATOM 1390 N N . LEU A 1 180 ? -11.398 2.142 13.694 1.00 98.81 180 LEU A N 1
ATOM 1391 C CA . LEU A 1 180 ? -11.080 0.919 14.422 1.00 98.81 180 LEU A CA 1
ATOM 1392 C C . LEU A 1 180 ? -9.564 0.761 14.516 1.00 98.81 180 LEU A C 1
ATOM 1394 O O . LEU A 1 180 ? -8.891 0.581 13.501 1.00 98.81 180 LEU A O 1
ATOM 1398 N N . GLU A 1 181 ? -9.048 0.781 15.740 1.00 98.50 181 GLU A N 1
ATOM 1399 C CA . GLU A 1 181 ? -7.712 0.272 16.056 1.00 98.50 181 GLU A CA 1
ATOM 1400 C C . GLU A 1 181 ? -7.767 -1.254 16.019 1.00 98.50 181 GLU A C 1
ATOM 1402 O O . GLU A 1 181 ? -8.581 -1.852 16.724 1.00 98.50 181 GLU A O 1
ATOM 1407 N N . PHE A 1 182 ? -6.948 -1.884 15.179 1.00 98.44 182 PHE A N 1
ATOM 1408 C CA . PHE A 1 182 ? -7.082 -3.313 14.912 1.00 98.44 182 PHE A CA 1
ATOM 1409 C C . PHE A 1 182 ? -5.746 -4.046 14.975 1.00 98.44 182 PHE A C 1
ATOM 1411 O O . PHE A 1 182 ? -4.751 -3.629 14.380 1.00 98.44 182 PHE A O 1
ATOM 1418 N N . SER A 1 183 ? -5.740 -5.195 15.641 1.00 96.50 183 SER A N 1
ATOM 1419 C CA . SER A 1 183 ? -4.692 -6.202 15.531 1.00 96.50 183 SER A CA 1
ATOM 1420 C C . SER A 1 183 ? -5.234 -7.394 14.754 1.00 96.50 183 SER A C 1
ATOM 1422 O O . SER A 1 183 ? -6.336 -7.866 15.005 1.00 96.50 183 SER A O 1
ATOM 1424 N N . LEU A 1 184 ? -4.435 -7.978 13.857 1.00 94.94 184 LEU A N 1
ATOM 1425 C CA . LEU A 1 184 ? -4.842 -9.205 13.153 1.00 94.94 184 LEU A CA 1
ATOM 1426 C C . LEU A 1 184 ? -5.150 -10.374 14.105 1.00 94.94 184 LEU A C 1
ATOM 1428 O O . LEU A 1 184 ? -5.839 -11.312 13.717 1.00 94.94 184 LEU A O 1
ATOM 1432 N N . ALA A 1 185 ? -4.634 -10.328 15.339 1.00 94.81 185 ALA A N 1
ATOM 1433 C CA . ALA A 1 185 ? -4.933 -11.317 16.372 1.00 94.81 185 ALA A CA 1
ATOM 1434 C C . ALA A 1 185 ? -6.366 -11.203 16.925 1.00 94.81 185 ALA A C 1
ATOM 1436 O O . ALA A 1 185 ? -6.855 -12.169 17.506 1.00 94.81 185 ALA A O 1
ATOM 1437 N N . ASP A 1 186 ? -7.035 -10.064 16.726 1.00 96.56 186 ASP A N 1
ATOM 1438 C CA . ASP A 1 186 ? -8.407 -9.825 17.188 1.00 96.56 186 ASP A CA 1
ATOM 1439 C C . ASP A 1 186 ? -9.432 -10.625 16.362 1.00 96.56 186 ASP A C 1
ATOM 1441 O O . ASP A 1 186 ? -10.528 -10.937 16.832 1.00 96.56 186 ASP A O 1
ATOM 1445 N N . GLY A 1 187 ? -9.064 -11.001 15.133 1.00 97.50 187 GLY A N 1
ATOM 1446 C CA . GLY A 1 187 ? -9.869 -11.848 14.260 1.00 97.50 187 GLY A CA 1
ATOM 1447 C C . GLY A 1 187 ? -11.177 -11.195 13.806 1.00 97.50 187 GLY A C 1
ATOM 1448 O O . GLY A 1 187 ? -11.266 -9.985 13.601 1.00 97.50 187 GLY A O 1
ATOM 1449 N N . TRP A 1 188 ? -12.212 -12.013 13.595 1.00 98.69 188 TRP A N 1
ATOM 1450 C CA . TRP A 1 188 ? -13.456 -11.544 12.981 1.00 98.69 188 TRP A CA 1
ATOM 1451 C C . TRP A 1 188 ? -14.308 -10.642 13.864 1.00 98.69 188 TRP A C 1
ATOM 1453 O O . TRP A 1 188 ? -14.935 -9.742 13.322 1.00 98.69 188 TRP A O 1
ATOM 1463 N N . GLY A 1 189 ? -14.3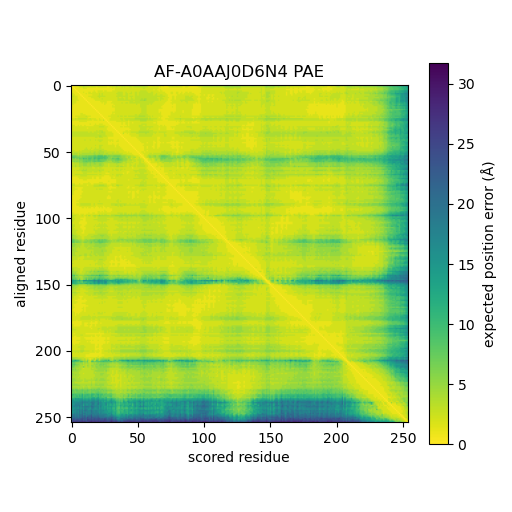70 -10.888 15.176 1.00 98.25 189 GLY A N 1
ATOM 1464 C CA . GLY A 1 189 ? -15.371 -10.276 16.059 1.00 98.25 189 GLY A CA 1
ATOM 1465 C C . GLY A 1 189 ? -15.384 -8.745 15.976 1.00 98.25 189 GLY A C 1
ATOM 1466 O O . GLY A 1 189 ? -16.345 -8.192 15.436 1.00 98.25 189 GLY A O 1
ATOM 1467 N N . PRO A 1 190 ? -14.306 -8.066 16.410 1.00 98.44 190 PRO A N 1
ATOM 1468 C CA . PRO A 1 190 ? -14.239 -6.604 16.382 1.00 98.44 190 PRO A CA 1
ATOM 1469 C C . PRO A 1 190 ? -14.337 -6.018 14.970 1.00 98.44 190 PRO A C 1
ATOM 1471 O O . PRO A 1 190 ? -14.971 -4.985 14.771 1.00 98.44 190 PRO A O 1
ATOM 1474 N N . LEU A 1 191 ? -13.758 -6.694 13.968 1.00 98.75 191 LEU A N 1
ATOM 1475 C CA . LEU A 1 191 ? -13.814 -6.242 12.577 1.00 98.75 191 LEU A CA 1
ATOM 1476 C C . LEU A 1 191 ? -15.249 -6.264 12.031 1.00 98.75 191 LEU A C 1
ATOM 1478 O O . LEU A 1 191 ? -15.705 -5.290 11.439 1.00 98.75 191 LEU A O 1
ATOM 1482 N N . CYS A 1 192 ? -15.965 -7.371 12.225 1.00 98.75 192 CYS A N 1
ATOM 1483 C CA . CYS A 1 192 ? -17.326 -7.560 11.729 1.00 98.75 192 CYS A CA 1
ATOM 1484 C C . CYS A 1 192 ? -18.314 -6.645 12.452 1.00 98.75 192 CYS A C 1
ATOM 1486 O O . CYS A 1 192 ? -19.142 -6.017 11.794 1.00 98.75 192 CYS A O 1
ATOM 1488 N N . GLU A 1 193 ? -18.189 -6.517 13.775 1.00 98.62 193 GLU A N 1
ATOM 1489 C CA . GLU A 1 193 ? -18.986 -5.586 14.577 1.00 98.62 193 GLU A CA 1
ATOM 1490 C C . GLU A 1 193 ? -18.810 -4.152 14.074 1.00 98.62 193 GLU A C 1
ATOM 1492 O O . GLU A 1 193 ? -19.784 -3.494 13.704 1.00 98.62 193 GLU A O 1
ATOM 1497 N N . PHE A 1 194 ? -17.560 -3.695 13.965 1.00 98.75 194 PHE A N 1
ATOM 1498 C CA . PHE A 1 194 ? -17.260 -2.347 13.506 1.00 98.75 194 PHE A CA 1
ATOM 1499 C C . PHE A 1 194 ? -17.749 -2.098 12.082 1.00 98.75 194 PHE A C 1
ATOM 1501 O O . PHE A 1 194 ? -18.293 -1.033 11.800 1.00 98.75 194 PHE A O 1
ATOM 1508 N N . LEU A 1 195 ? -17.600 -3.064 11.173 1.00 98.56 195 LEU A N 1
ATOM 1509 C CA . LEU A 1 195 ? -18.032 -2.931 9.781 1.00 98.56 195 LEU A CA 1
ATOM 1510 C C . LEU A 1 195 ? -19.539 -3.153 9.586 1.00 98.56 195 LEU A C 1
ATOM 1512 O O . LEU A 1 195 ? -20.067 -2.748 8.551 1.00 98.56 195 LEU A O 1
ATOM 1516 N N . GLY A 1 196 ? -20.254 -3.686 10.579 1.00 98.12 196 GLY A N 1
ATOM 1517 C CA . GLY A 1 196 ? -21.675 -4.029 10.472 1.00 98.12 196 GLY A CA 1
ATOM 1518 C C . GLY A 1 196 ? -21.922 -5.241 9.568 1.00 98.12 196 GLY A C 1
ATOM 1519 O O . GLY A 1 196 ? -22.895 -5.268 8.815 1.00 98.12 196 GLY A O 1
ATOM 1520 N N . LYS A 1 197 ? -21.014 -6.220 9.591 1.00 98.25 197 LYS A N 1
ATOM 1521 C CA . LYS A 1 197 ? -21.068 -7.449 8.785 1.00 98.25 197 LYS A CA 1
ATOM 1522 C C . LYS A 1 197 ? -21.306 -8.668 9.686 1.00 98.25 197 LYS A C 1
ATOM 1524 O O . LYS A 1 197 ? -20.893 -8.652 10.844 1.00 98.25 197 LYS A O 1
ATOM 1529 N N . PRO A 1 198 ? -21.953 -9.738 9.191 1.00 98.19 198 PRO A N 1
ATOM 1530 C CA . PRO A 1 198 ? -22.010 -10.998 9.924 1.00 98.19 198 PRO A CA 1
ATOM 1531 C C . PRO A 1 198 ? -20.616 -11.633 10.009 1.00 98.19 198 PRO A C 1
ATOM 1533 O O . PRO A 1 198 ? -19.835 -11.550 9.061 1.00 98.19 198 PRO A O 1
ATOM 1536 N N . VAL A 1 199 ? -20.324 -12.300 11.128 1.00 98.50 199 VAL A N 1
ATOM 1537 C CA . VAL A 1 199 ? -19.104 -13.106 11.269 1.00 98.50 199 VAL A CA 1
ATOM 1538 C C . VAL A 1 199 ? -19.193 -14.304 10.314 1.00 98.50 199 VAL A C 1
ATOM 1540 O O . VAL A 1 199 ? -20.168 -15.056 10.395 1.00 98.50 199 VAL A O 1
ATOM 1543 N N . PRO A 1 200 ? -18.224 -14.497 9.404 1.00 98.25 200 PRO A N 1
ATOM 1544 C CA . PRO A 1 200 ? -18.259 -15.604 8.458 1.00 98.25 200 PRO A CA 1
ATOM 1545 C C . PRO A 1 200 ? -17.847 -16.926 9.124 1.00 98.25 200 PRO A C 1
ATOM 1547 O O . PRO A 1 200 ? -17.019 -16.945 10.033 1.00 98.25 200 PRO A O 1
ATOM 1550 N N . ASP A 1 201 ? -18.372 -18.045 8.619 1.00 97.69 201 ASP A N 1
ATOM 1551 C CA . ASP A 1 201 ? -18.029 -19.402 9.079 1.00 97.69 201 ASP A CA 1
ATOM 1552 C C . ASP A 1 201 ? -16.733 -19.923 8.426 1.00 97.69 201 ASP A C 1
ATOM 1554 O O . ASP A 1 201 ? -16.686 -20.967 7.779 1.00 97.69 201 ASP A O 1
ATOM 1558 N N . VAL A 1 202 ? -15.665 -19.128 8.518 1.00 98.19 202 VAL A N 1
ATOM 1559 C CA . VAL A 1 202 ? -14.306 -19.494 8.093 1.00 98.19 202 VAL A CA 1
ATOM 1560 C C . VAL A 1 202 ? -13.290 -18.909 9.075 1.00 98.19 202 VAL A C 1
ATOM 1562 O O . VAL A 1 202 ? -13.545 -17.853 9.659 1.00 98.19 202 VAL A O 1
ATOM 1565 N N . PRO A 1 203 ? -12.108 -19.523 9.257 1.00 97.88 203 PRO A N 1
ATOM 1566 C CA . PRO A 1 203 ? -11.044 -18.918 10.053 1.00 97.88 203 PRO A CA 1
ATOM 1567 C C . PRO A 1 203 ? -10.650 -17.537 9.517 1.00 97.88 203 PRO A C 1
ATOM 1569 O O . PRO A 1 203 ? -10.670 -17.308 8.305 1.00 97.88 203 PRO A O 1
ATOM 1572 N N . PHE A 1 204 ? -10.258 -16.624 10.410 1.00 98.19 204 PHE A N 1
ATOM 1573 C CA . PHE A 1 204 ? -9.680 -15.351 9.983 1.00 98.19 204 PHE A CA 1
ATOM 1574 C C . PHE A 1 204 ? -8.426 -15.635 9.141 1.00 98.19 204 PHE A C 1
ATOM 1576 O O . PHE A 1 204 ? -7.610 -16.473 9.546 1.00 98.19 204 PHE A O 1
ATOM 1583 N N . PRO A 1 205 ? -8.277 -15.018 7.955 1.00 97.38 205 PRO A N 1
ATOM 1584 C CA . PRO A 1 205 ? -7.195 -15.368 7.048 1.00 97.38 205 PRO A CA 1
ATOM 1585 C C . PRO A 1 205 ? -5.829 -15.077 7.673 1.00 97.38 205 PRO A C 1
ATOM 1587 O O . PRO A 1 205 ? -5.675 -14.200 8.521 1.00 97.38 205 PRO A O 1
ATOM 1590 N N . HIS A 1 206 ? -4.814 -15.811 7.223 1.00 94.19 206 HIS A N 1
ATOM 1591 C CA . HIS A 1 206 ? -3.430 -15.557 7.599 1.00 94.19 206 HIS A CA 1
ATOM 1592 C C . HIS A 1 206 ? -2.527 -15.713 6.377 1.00 94.19 206 HIS A C 1
ATOM 1594 O O . HIS A 1 206 ? -2.138 -16.819 5.999 1.00 94.19 206 HIS A O 1
ATOM 1600 N N . GLU A 1 207 ? -2.208 -14.590 5.741 1.00 92.19 207 GLU A N 1
ATOM 1601 C CA . GLU A 1 207 ? -1.365 -14.562 4.550 1.00 92.19 207 GLU A CA 1
ATOM 1602 C C . GLU A 1 207 ? 0.117 -14.484 4.935 1.00 92.19 207 GLU A C 1
ATOM 1604 O O . GLU A 1 207 ? 0.536 -13.623 5.713 1.00 92.19 207 GLU A O 1
ATOM 1609 N N . ASN A 1 208 ? 0.946 -15.360 4.354 1.00 82.69 208 ASN A N 1
ATOM 1610 C CA . ASN A 1 208 ? 2.399 -15.274 4.512 1.00 82.69 208 ASN A CA 1
ATOM 1611 C C . ASN A 1 208 ? 2.973 -14.192 3.592 1.00 82.69 208 ASN A C 1
ATOM 1613 O O . ASN A 1 208 ? 3.544 -14.449 2.528 1.00 82.69 208 ASN A O 1
ATOM 1617 N N . ASP A 1 209 ? 2.842 -12.969 4.077 1.00 79.06 209 ASP A N 1
ATOM 1618 C CA . ASP A 1 209 ? 3.331 -11.723 3.510 1.00 79.06 209 ASP A CA 1
ATOM 1619 C C . ASP A 1 209 ? 4.787 -11.794 3.014 1.00 79.06 209 ASP A C 1
ATOM 1621 O O . ASP A 1 209 ? 5.146 -11.141 2.037 1.00 79.06 209 ASP A O 1
ATOM 1625 N N . THR A 1 210 ? 5.678 -12.516 3.701 1.00 82.00 210 THR A N 1
ATOM 1626 C CA . THR A 1 210 ? 7.104 -12.606 3.327 1.00 82.00 210 THR A CA 1
ATOM 1627 C C . THR A 1 210 ? 7.303 -13.546 2.149 1.00 82.00 210 THR A C 1
ATOM 1629 O O . THR A 1 210 ? 7.882 -13.141 1.143 1.00 82.00 210 THR A O 1
ATOM 1632 N N . ALA A 1 211 ? 6.771 -14.767 2.237 1.00 83.62 211 ALA A N 1
ATOM 1633 C CA . ALA A 1 211 ? 6.882 -15.741 1.155 1.00 83.62 211 ALA A CA 1
ATOM 1634 C C . ALA A 1 211 ? 6.207 -15.236 -0.130 1.00 83.62 211 ALA A C 1
ATOM 1636 O O . ALA A 1 211 ? 6.752 -15.397 -1.225 1.00 83.62 211 ALA A O 1
ATOM 1637 N N . ARG A 1 212 ? 5.053 -14.565 -0.002 1.00 85.88 212 ARG A N 1
ATOM 1638 C CA . ARG A 1 212 ? 4.339 -13.978 -1.142 1.00 85.88 212 ARG A CA 1
ATOM 1639 C C . ARG A 1 212 ? 5.152 -12.882 -1.826 1.00 85.88 212 ARG A C 1
ATOM 1641 O O . ARG A 1 212 ? 5.205 -12.857 -3.055 1.00 85.88 212 ARG A O 1
ATOM 1648 N N . ASN A 1 213 ? 5.825 -12.025 -1.059 1.00 86.25 213 ASN A N 1
ATOM 1649 C CA . ASN A 1 213 ? 6.664 -10.967 -1.621 1.00 86.25 213 ASN A CA 1
ATOM 1650 C C . ASN A 1 213 ? 7.884 -11.523 -2.351 1.00 86.25 213 ASN A C 1
ATOM 1652 O O . ASN A 1 213 ? 8.118 -11.131 -3.491 1.00 86.25 213 ASN A O 1
ATOM 1656 N N . THR A 1 214 ? 8.621 -12.461 -1.746 1.00 86.25 214 THR A N 1
ATOM 1657 C CA . THR A 1 214 ? 9.765 -13.115 -2.405 1.00 86.25 214 THR A CA 1
ATOM 1658 C C . THR A 1 214 ? 9.345 -13.725 -3.740 1.00 86.25 214 THR A C 1
ATOM 1660 O O . THR A 1 214 ? 9.933 -13.412 -4.773 1.00 86.25 214 THR A O 1
ATOM 1663 N N . LYS A 1 215 ? 8.251 -14.496 -3.744 1.00 88.81 215 LYS A N 1
ATOM 1664 C CA . LYS A 1 215 ? 7.698 -15.084 -4.969 1.00 88.81 215 LYS A CA 1
ATOM 1665 C C . LYS A 1 215 ? 7.295 -14.017 -5.992 1.00 88.81 215 LYS A C 1
ATOM 1667 O O . LYS A 1 215 ? 7.565 -14.176 -7.176 1.00 88.81 215 LYS A O 1
ATOM 1672 N N . SER A 1 216 ? 6.678 -12.922 -5.551 1.00 89.62 216 SER A N 1
ATOM 1673 C CA . SER A 1 216 ? 6.265 -11.833 -6.447 1.00 89.62 216 SER A CA 1
ATOM 1674 C C . SER A 1 216 ? 7.467 -11.164 -7.118 1.00 89.62 216 SER A C 1
ATOM 1676 O O . SER A 1 216 ? 7.442 -10.964 -8.329 1.00 89.62 216 SER A O 1
ATOM 1678 N N . PHE A 1 217 ? 8.548 -10.880 -6.380 1.00 89.38 217 PHE A N 1
ATOM 1679 C CA . PHE A 1 217 ? 9.776 -10.328 -6.965 1.00 89.38 217 PHE A CA 1
ATOM 1680 C C . PHE A 1 217 ? 10.411 -11.275 -7.990 1.00 89.38 217 PHE A C 1
ATOM 1682 O O . PHE A 1 217 ? 10.808 -10.829 -9.068 1.00 89.38 217 PHE A O 1
ATOM 1689 N N . GLU A 1 218 ? 10.467 -12.575 -7.691 1.00 90.31 218 GLU A N 1
ATOM 1690 C CA . GLU A 1 218 ? 10.977 -13.582 -8.626 1.00 90.31 218 GLU A CA 1
ATOM 1691 C C . GLU A 1 218 ? 10.147 -13.650 -9.913 1.00 90.31 218 GLU A C 1
ATOM 1693 O O . GLU A 1 218 ? 10.704 -13.619 -11.012 1.00 90.31 218 GLU A O 1
ATOM 1698 N N . GLU A 1 219 ? 8.819 -13.713 -9.800 1.00 92.44 219 GLU A N 1
ATOM 1699 C CA . GLU A 1 219 ? 7.924 -13.805 -10.957 1.00 92.44 219 GLU A CA 1
ATOM 1700 C C . GLU A 1 219 ? 7.927 -12.523 -11.795 1.00 92.44 219 GLU A C 1
ATOM 1702 O O . GLU A 1 219 ? 7.988 -12.593 -13.026 1.00 92.44 219 GLU A O 1
ATOM 1707 N N . LEU A 1 220 ? 7.960 -11.347 -11.160 1.00 92.00 220 LEU A N 1
ATOM 1708 C CA . LEU A 1 220 ? 8.136 -10.069 -11.856 1.00 92.00 220 LEU A CA 1
ATOM 1709 C C . LEU A 1 220 ? 9.465 -10.031 -12.624 1.00 92.00 220 LEU A C 1
ATOM 1711 O O . LEU A 1 220 ? 9.496 -9.614 -13.784 1.00 92.00 220 LEU A O 1
ATOM 1715 N N . GLY A 1 221 ? 10.550 -10.519 -12.016 1.00 91.75 221 GLY A N 1
ATOM 1716 C CA . GLY A 1 221 ? 11.857 -10.634 -12.662 1.00 91.75 221 GLY A CA 1
ATOM 1717 C C . GLY A 1 221 ? 11.834 -11.571 -13.873 1.00 91.75 221 GLY A C 1
ATOM 1718 O O . GLY A 1 221 ? 12.243 -11.178 -14.969 1.00 91.75 221 GLY A O 1
ATOM 1719 N N . LYS A 1 222 ? 11.294 -12.788 -13.718 1.00 92.94 222 LYS A N 1
ATOM 1720 C CA . LYS A 1 222 ? 11.142 -13.764 -14.817 1.00 92.94 222 LYS A CA 1
ATOM 1721 C C . LYS A 1 222 ? 10.295 -13.200 -15.955 1.00 92.94 222 LYS A C 1
ATOM 1723 O O . LYS A 1 222 ? 10.662 -13.326 -17.126 1.00 92.94 222 LYS A O 1
ATOM 1728 N N . MET A 1 223 ? 9.182 -12.545 -15.625 1.00 93.00 223 MET A N 1
ATOM 1729 C CA . MET A 1 223 ? 8.299 -11.924 -16.608 1.00 93.00 223 MET A CA 1
ATOM 1730 C C . MET A 1 223 ? 9.005 -10.798 -17.365 1.00 93.00 223 MET A C 1
ATOM 1732 O O . MET A 1 223 ? 8.878 -10.715 -18.590 1.00 93.00 223 MET A O 1
ATOM 1736 N N . ALA A 1 224 ? 9.786 -9.968 -16.671 1.00 94.44 224 ALA A N 1
ATOM 1737 C CA . ALA A 1 224 ? 10.563 -8.907 -17.298 1.00 94.44 224 ALA A CA 1
ATOM 1738 C C . ALA A 1 224 ? 11.597 -9.469 -18.278 1.00 94.44 224 ALA A C 1
ATOM 1740 O O . ALA A 1 224 ? 11.630 -9.047 -19.434 1.00 94.44 224 ALA A O 1
ATOM 1741 N N . VAL A 1 225 ? 12.371 -10.481 -17.872 1.00 95.31 225 VAL A N 1
ATOM 1742 C CA . VAL A 1 225 ? 13.342 -11.154 -18.753 1.00 95.31 225 VAL A CA 1
ATOM 1743 C C . VAL A 1 225 ? 12.650 -11.740 -19.985 1.00 95.31 225 VAL A C 1
ATOM 1745 O O . VAL A 1 225 ? 13.075 -11.477 -21.111 1.00 95.31 225 VAL A O 1
ATOM 1748 N N . LYS A 1 226 ? 11.535 -12.460 -19.806 1.00 95.69 226 LYS A N 1
ATOM 1749 C CA . LYS A 1 226 ? 10.750 -13.012 -20.923 1.00 95.69 226 LYS A CA 1
ATOM 1750 C C . LYS A 1 226 ? 10.305 -11.918 -21.897 1.00 95.69 226 LYS A C 1
ATOM 1752 O O . LYS A 1 226 ? 10.444 -12.082 -23.110 1.00 95.69 226 LYS A O 1
ATOM 1757 N N . ARG A 1 227 ? 9.790 -10.795 -21.387 1.00 94.12 227 ARG A N 1
ATOM 1758 C CA . ARG A 1 227 ? 9.357 -9.643 -22.198 1.00 94.12 227 ARG A CA 1
ATOM 1759 C C . ARG A 1 227 ? 10.518 -8.992 -22.947 1.00 94.12 227 ARG A C 1
ATOM 1761 O O . ARG A 1 227 ? 10.358 -8.677 -24.125 1.00 94.12 227 ARG A O 1
ATOM 1768 N N . ILE A 1 228 ? 11.673 -8.825 -22.304 1.00 95.44 228 ILE A N 1
ATOM 1769 C CA . ILE A 1 228 ? 12.890 -8.283 -22.928 1.00 95.44 228 ILE A CA 1
ATOM 1770 C C . ILE A 1 228 ? 13.326 -9.175 -24.094 1.00 95.44 228 ILE A C 1
ATOM 1772 O O . ILE A 1 228 ? 13.476 -8.683 -25.212 1.00 95.44 228 ILE A O 1
ATOM 1776 N N . LEU A 1 229 ? 13.457 -10.485 -23.863 1.00 95.88 229 LEU A N 1
ATOM 1777 C CA . LEU A 1 229 ? 13.857 -11.446 -24.898 1.00 95.88 229 LEU A CA 1
ATOM 1778 C C . LEU A 1 229 ? 12.860 -11.483 -26.058 1.00 95.88 229 LEU A C 1
ATOM 1780 O O . LEU A 1 229 ? 13.260 -11.473 -27.219 1.00 95.88 229 LEU A O 1
ATOM 1784 N N . THR A 1 230 ? 11.563 -11.455 -25.749 1.00 93.81 230 THR A N 1
ATOM 1785 C CA . THR A 1 230 ? 10.501 -11.418 -26.763 1.00 93.81 230 THR A CA 1
ATOM 1786 C C . THR A 1 230 ? 10.633 -10.175 -27.643 1.00 93.81 230 THR A C 1
ATOM 1788 O O . THR A 1 230 ? 10.605 -10.280 -28.866 1.00 93.81 230 THR A O 1
ATOM 1791 N N . ARG A 1 231 ? 10.846 -8.991 -27.053 1.00 93.06 231 ARG A N 1
ATOM 1792 C CA . ARG A 1 231 ? 11.054 -7.749 -27.817 1.00 93.06 231 ARG A CA 1
ATOM 1793 C C . ARG A 1 231 ? 12.323 -7.769 -28.652 1.00 93.06 231 ARG A C 1
ATOM 1795 O O . ARG A 1 231 ? 12.288 -7.307 -29.787 1.00 93.06 231 ARG A O 1
ATOM 1802 N N . ALA A 1 232 ? 13.418 -8.300 -28.113 1.00 92.81 232 ALA A N 1
ATOM 1803 C CA . ALA A 1 232 ? 14.660 -8.447 -28.861 1.00 92.81 232 ALA A CA 1
ATOM 1804 C C . ALA A 1 232 ? 14.454 -9.349 -30.089 1.00 92.81 232 ALA A C 1
ATOM 1806 O O . ALA A 1 232 ? 14.837 -8.969 -31.194 1.00 92.81 232 ALA A O 1
ATOM 1807 N N . ALA A 1 233 ? 13.767 -10.484 -29.923 1.00 93.94 233 ALA A N 1
ATOM 1808 C CA . ALA A 1 233 ? 13.415 -11.373 -31.027 1.00 93.94 233 ALA A CA 1
ATOM 1809 C C . ALA A 1 233 ? 12.535 -10.671 -32.078 1.00 93.94 233 ALA A C 1
ATOM 1811 O O . ALA A 1 233 ? 12.829 -10.752 -33.270 1.00 93.94 233 ALA A O 1
ATOM 1812 N N . TYR A 1 234 ? 11.515 -9.915 -31.653 1.00 93.00 234 TYR A N 1
ATOM 1813 C CA . TYR A 1 234 ? 10.692 -9.113 -32.565 1.00 93.00 234 TYR A CA 1
ATOM 1814 C C . TYR A 1 234 ? 11.501 -8.044 -33.309 1.00 93.00 234 TYR A C 1
ATOM 1816 O O . TYR A 1 234 ? 11.332 -7.889 -34.514 1.00 93.00 234 TYR A O 1
ATOM 1824 N N . ALA A 1 235 ? 12.403 -7.328 -32.636 1.00 91.19 235 ALA A N 1
ATOM 1825 C CA . ALA A 1 235 ? 13.252 -6.325 -33.277 1.00 91.19 235 ALA A CA 1
ATOM 1826 C C . ALA A 1 235 ? 14.187 -6.956 -34.322 1.00 91.19 235 ALA A C 1
ATOM 1828 O O . ALA A 1 235 ? 14.333 -6.423 -35.422 1.00 91.19 235 ALA A O 1
ATOM 1829 N N . VAL A 1 236 ? 14.769 -8.122 -34.028 1.00 91.31 236 VAL A N 1
ATOM 1830 C CA . VAL A 1 236 ? 15.567 -8.882 -35.004 1.00 91.31 236 VAL A CA 1
ATOM 1831 C C . VAL A 1 236 ? 14.707 -9.304 -36.195 1.00 91.31 236 VAL A C 1
ATOM 1833 O O . VAL A 1 236 ? 15.126 -9.113 -37.333 1.00 91.31 236 VAL A O 1
ATOM 1836 N N . ALA A 1 237 ? 13.499 -9.816 -35.959 1.00 91.75 237 ALA A N 1
ATOM 1837 C CA . ALA A 1 237 ? 12.611 -10.271 -37.025 1.00 91.75 237 ALA A CA 1
ATOM 1838 C C . ALA A 1 237 ? 12.111 -9.128 -37.928 1.00 91.75 237 ALA A C 1
ATOM 1840 O O . ALA A 1 237 ? 12.086 -9.277 -39.146 1.00 91.75 237 ALA A O 1
ATOM 1841 N N . VAL A 1 238 ? 11.731 -7.988 -37.342 1.00 91.50 238 VAL A N 1
ATOM 1842 C CA . VAL A 1 238 ? 11.094 -6.866 -38.057 1.00 91.50 238 VAL A CA 1
ATOM 1843 C C . VAL A 1 238 ? 12.112 -5.885 -38.639 1.00 91.50 238 VAL A C 1
ATOM 1845 O O . VAL A 1 238 ? 11.868 -5.309 -39.692 1.00 91.50 238 VAL A O 1
ATOM 1848 N N . ILE A 1 239 ? 13.250 -5.678 -37.974 1.00 88.69 239 ILE A N 1
ATOM 1849 C CA . ILE A 1 239 ? 14.257 -4.684 -38.380 1.00 88.69 239 ILE A CA 1
ATOM 1850 C C . ILE A 1 239 ? 15.517 -5.384 -38.888 1.00 88.69 239 ILE A C 1
ATOM 1852 O O . ILE A 1 239 ? 16.002 -5.074 -39.977 1.00 88.69 239 ILE A O 1
ATOM 1856 N N . GLY A 1 240 ? 16.040 -6.344 -38.123 1.00 80.94 240 GLY A N 1
ATOM 1857 C CA . GLY A 1 240 ? 17.313 -7.005 -38.417 1.00 80.94 240 GLY A CA 1
ATOM 1858 C C . GLY A 1 240 ? 17.299 -7.783 -39.733 1.00 80.94 240 GLY A C 1
ATOM 1859 O O . GLY A 1 240 ? 18.096 -7.494 -40.626 1.00 80.94 240 GLY A O 1
ATOM 1860 N N . ILE A 1 241 ? 16.370 -8.732 -39.878 1.00 88.06 241 ILE A N 1
ATOM 1861 C CA . ILE A 1 241 ? 16.275 -9.594 -41.066 1.00 88.06 241 ILE A CA 1
ATOM 1862 C C . ILE A 1 241 ? 16.043 -8.767 -42.345 1.00 88.06 241 ILE A C 1
ATOM 1864 O O . ILE A 1 241 ? 16.814 -8.950 -43.291 1.00 88.06 241 ILE A O 1
ATOM 1868 N N . PRO A 1 242 ? 15.084 -7.816 -42.407 1.00 89.44 242 PRO A N 1
ATOM 1869 C CA . PRO A 1 242 ? 14.887 -7.011 -43.615 1.00 89.44 242 PRO A CA 1
ATOM 1870 C C . PRO A 1 242 ? 16.089 -6.132 -43.965 1.00 89.44 242 PRO A C 1
ATOM 1872 O O . PRO A 1 242 ? 16.420 -6.000 -45.142 1.00 89.44 242 PRO A O 1
ATOM 1875 N N . THR A 1 243 ? 16.783 -5.574 -42.967 1.00 89.31 243 THR A N 1
ATOM 1876 C CA . THR A 1 243 ? 17.981 -4.747 -43.194 1.00 89.31 243 THR A CA 1
ATOM 1877 C C . THR A 1 243 ? 19.117 -5.570 -43.797 1.00 89.31 243 THR A C 1
ATOM 1879 O O . THR A 1 243 ? 19.737 -5.146 -44.773 1.00 89.31 243 THR A O 1
ATOM 1882 N N . VAL A 1 244 ? 19.362 -6.773 -43.266 1.00 89.88 244 VAL A N 1
ATOM 1883 C CA . VAL A 1 244 ? 20.377 -7.693 -43.805 1.00 89.88 244 VAL A CA 1
ATOM 1884 C C . VAL A 1 244 ? 19.996 -8.156 -45.212 1.00 89.88 244 VAL A C 1
ATOM 1886 O O . VAL A 1 244 ? 20.830 -8.105 -46.113 1.00 89.88 244 VAL A O 1
ATOM 1889 N N . ALA A 1 245 ? 18.734 -8.528 -45.443 1.00 87.88 245 ALA A N 1
ATOM 1890 C CA . ALA A 1 245 ? 18.250 -8.935 -46.763 1.00 87.88 245 ALA A CA 1
ATOM 1891 C C . ALA A 1 245 ? 18.380 -7.806 -47.806 1.00 87.88 245 ALA A C 1
ATOM 1893 O O . ALA A 1 245 ? 18.838 -8.035 -48.930 1.00 87.88 245 ALA A O 1
ATOM 1894 N N . PHE A 1 246 ? 18.044 -6.567 -47.434 1.00 90.50 246 PHE A N 1
ATOM 1895 C CA . PHE A 1 246 ? 18.235 -5.387 -48.280 1.00 90.50 246 PHE A CA 1
ATOM 1896 C C . PHE A 1 246 ? 19.715 -5.146 -48.604 1.00 90.50 246 PHE A C 1
ATOM 1898 O O . PHE A 1 246 ? 20.077 -4.902 -49.756 1.00 90.50 246 PHE A O 1
ATOM 1905 N N . TYR A 1 247 ? 20.591 -5.256 -47.605 1.00 91.56 247 TYR A N 1
ATOM 1906 C CA . TYR A 1 247 ? 22.030 -5.117 -47.802 1.00 91.56 247 TYR A CA 1
ATOM 1907 C C . TYR A 1 247 ? 22.578 -6.187 -48.762 1.00 91.56 247 TYR A C 1
ATOM 1909 O O . TYR A 1 247 ? 23.247 -5.853 -49.742 1.00 91.56 247 TYR A O 1
ATOM 1917 N N . MET A 1 248 ? 22.232 -7.460 -48.549 1.00 91.00 248 MET A N 1
ATOM 1918 C CA . MET A 1 248 ? 22.678 -8.569 -49.401 1.00 91.00 248 MET A CA 1
ATOM 1919 C C . MET A 1 248 ? 22.190 -8.420 -50.846 1.00 91.00 248 MET A C 1
ATOM 1921 O O . MET A 1 248 ? 22.984 -8.530 -51.779 1.00 91.00 248 MET A O 1
ATOM 1925 N N . THR A 1 249 ? 20.912 -8.094 -51.053 1.00 89.44 249 THR A N 1
ATOM 1926 C CA . THR A 1 249 ? 20.354 -7.901 -52.406 1.00 89.44 249 THR A CA 1
ATOM 1927 C C . THR A 1 249 ? 20.990 -6.729 -53.152 1.00 89.44 249 THR A C 1
ATOM 1929 O O . THR A 1 249 ? 21.144 -6.793 -54.373 1.00 89.44 249 THR A O 1
ATOM 1932 N N . ARG A 1 250 ? 21.413 -5.674 -52.447 1.00 87.19 250 ARG A N 1
ATOM 1933 C CA . ARG A 1 250 ? 22.125 -4.539 -53.048 1.00 87.19 250 ARG A CA 1
ATOM 1934 C C . ARG A 1 250 ? 23.561 -4.888 -53.446 1.00 87.19 250 ARG A C 1
ATOM 1936 O O . ARG A 1 250 ? 24.033 -4.391 -54.466 1.00 87.19 250 ARG A O 1
ATOM 1943 N N . HIS A 1 251 ? 24.243 -5.723 -52.666 1.00 80.88 251 HIS A N 1
ATOM 1944 C CA . HIS A 1 251 ? 25.628 -6.122 -52.931 1.00 80.88 251 HIS A CA 1
ATOM 1945 C C . HIS A 1 251 ? 25.765 -7.269 -53.938 1.00 80.88 251 HIS A C 1
ATOM 1947 O O . HIS A 1 251 ? 26.784 -7.338 -54.607 1.00 80.88 251 HIS A O 1
ATOM 1953 N N . MET A 1 252 ? 24.740 -8.106 -54.116 1.00 75.69 252 MET A N 1
ATOM 1954 C CA . MET A 1 252 ? 24.717 -9.142 -55.162 1.00 75.69 252 MET A CA 1
ATOM 1955 C C . MET A 1 252 ? 24.396 -8.608 -56.571 1.00 75.69 252 MET A C 1
ATOM 1957 O O . MET A 1 252 ? 24.512 -9.345 -57.543 1.00 75.69 252 MET A O 1
ATOM 1961 N N . ARG A 1 253 ? 23.941 -7.353 -56.695 1.00 68.25 253 ARG A N 1
ATOM 1962 C CA . ARG A 1 253 ? 23.606 -6.702 -57.979 1.00 68.25 253 ARG A CA 1
ATOM 1963 C C . ARG A 1 253 ? 24.736 -5.826 -58.544 1.00 68.25 253 ARG A C 1
ATOM 1965 O O . ARG A 1 253 ? 24.507 -5.121 -59.524 1.00 68.25 253 ARG A O 1
ATOM 1972 N N . ARG A 1 254 ? 25.907 -5.818 -57.907 1.00 56.41 254 ARG A N 1
ATOM 1973 C CA . ARG A 1 254 ? 27.138 -5.174 -58.386 1.00 56.41 254 ARG A CA 1
ATOM 1974 C C . ARG A 1 254 ? 28.120 -6.245 -58.819 1.00 56.41 254 ARG A C 1
ATOM 1976 O O . ARG A 1 254 ? 28.854 -5.963 -59.785 1.00 56.41 254 ARG A O 1
#